Protein 1MTZ (pdb70)

Sequence (290 aa):
ECIENYAKVNGIYIYYKLCKAPEEKAKLMTMHGGPGMSHDYLLSLRDMTKEGITVLFYDQFGCGRSEEPDQSKFTIDYGVEEAEALRSKLFGNEKVFLMGSSYGGALALAYAVKYQDHLKGLIVSGGLSSVPLTVKEMNRLIDELPAKYRDAIKKYGSSGSYENPEYQEAVNYFYHQHLLRSEDWPPEVLKSLEYAERRNVYRIMNGPNEFTITGTIKDWDITDKISAIKIPTLITVGEYDEVTPNVARVIHEKIAGSELHVFRDCSHLTMWEDREGYNKLLSDFILKHL

Structure (mmCIF, N/CA/C/O backbone):
data_1MTZ
#
_entry.id   1MTZ
#
_cell.length_a   54.961
_cell.length_b   57.095
_cell.length_c   82.274
_cell.angle_alpha   90.00
_cell.angle_beta   90.00
_cell.angle_gamma   90.00
#
_symmetry.space_group_name_H-M   'P 21 21 21'
#
loop_
_entity.id
_entity.type
_entity.pdbx_description
1 polymer 'Proline iminopeptidase'
2 water water
#
loop_
_atom_site.group_PDB
_atom_site.id
_atom_site.type_symbol
_atom_site.label_atom_id
_atom_site.label_alt_id
_atom_site.label_comp_id
_atom_site.label_asym_id
_atom_site.label_entity_id
_atom_site.label_seq_id
_atom_site.pdbx_PDB_ins_code
_atom_site.Cartn_x
_atom_site.Cartn_y
_atom_site.Cartn_z
_atom_site.occupancy
_atom_site.B_iso_or_equiv
_atom_site.auth_seq_id
_atom_site.auth_comp_id
_atom_site.auth_asym_id
_atom_site.auth_atom_id
_atom_site.pdbx_PDB_model_num
ATOM 1 N N . GLU A 1 4 ? -3.207 -6.709 25.659 1.00 52.22 4 GLU A N 1
ATOM 2 C CA . GLU A 1 4 ? -1.909 -6.034 25.371 1.00 50.62 4 GLU A CA 1
ATOM 3 C C . GLU A 1 4 ? -0.829 -7.065 25.075 1.00 48.19 4 GLU A C 1
ATOM 4 O O . GLU A 1 4 ? -1.013 -8.257 25.324 1.00 49.06 4 GLU A O 1
ATOM 6 N N . CYS A 1 5 ? 0.296 -6.594 24.542 1.00 43.71 5 CYS A N 1
ATOM 7 C CA . CYS A 1 5 ? 1.421 -7.458 24.194 1.00 37.78 5 CYS A CA 1
ATOM 8 C C . CYS A 1 5 ? 2.339 -7.652 25.393 1.00 36.61 5 CYS A C 1
ATOM 9 O O . CYS A 1 5 ? 2.149 -7.040 26.442 1.00 35.47 5 CYS A O 1
ATOM 12 N N . ILE A 1 6 ? 3.341 -8.507 25.230 1.00 33.10 6 ILE A N 1
ATOM 13 C CA . ILE A 1 6 ? 4.290 -8.746 26.300 1.00 33.49 6 ILE A CA 1
ATOM 14 C C . ILE A 1 6 ? 5.507 -7.832 26.137 1.00 30.68 6 ILE A C 1
ATOM 15 O O . ILE A 1 6 ? 6.103 -7.758 25.061 1.00 31.74 6 ILE A O 1
ATOM 20 N N . GLU A 1 7 ? 5.857 -7.117 27.202 1.00 26.23 7 GLU A N 1
ATOM 21 C CA . GLU A 1 7 ? 7.000 -6.210 27.172 1.00 20.68 7 GLU A CA 1
ATOM 22 C C . GLU A 1 7 ? 8.051 -6.707 28.149 1.00 19.53 7 GLU A C 1
ATOM 23 O O . GLU A 1 7 ? 7.735 -7.146 29.256 1.00 14.37 7 GLU A O 1
ATOM 29 N N . ASN A 1 8 ? 9.308 -6.639 27.734 1.00 17.95 8 ASN A N 1
ATOM 30 C CA . ASN A 1 8 ? 10.392 -7.101 28.574 1.00 18.57 8 ASN A CA 1
ATOM 31 C C . ASN A 1 8 ? 11.657 -6.297 28.321 1.00 17.64 8 ASN A C 1
ATOM 32 O O . ASN A 1 8 ? 11.739 -5.528 27.360 1.00 15.95 8 ASN A O 1
ATOM 37 N N . TYR A 1 9 ? 12.637 -6.505 29.190 1.00 15.01 9 TYR A N 1
ATOM 38 C CA . TYR A 1 9 ? 13.905 -5.792 29.170 1.00 18.16 9 TYR A CA 1
ATOM 39 C C . TYR A 1 9 ? 14.978 -6.849 29.378 1.00 19.27 9 TYR A C 1
ATOM 40 O O . TYR A 1 9 ? 15.385 -7.112 30.508 1.00 22.96 9 TYR A O 1
ATOM 49 N N . ALA A 1 10 ? 15.427 -7.464 28.292 1.00 21.96 10 ALA A N 1
ATOM 50 C CA . ALA A 1 10 ? 16.419 -8.522 28.392 1.00 23.49 10 ALA A CA 1
ATOM 51 C C . ALA A 1 10 ? 17.815 -8.077 28.007 1.00 23.18 10 ALA A C 1
ATOM 52 O O . ALA A 1 10 ? 17.997 -7.086 27.302 1.00 23.45 10 ALA A O 1
ATOM 54 N N . LYS A 1 11 ? 18.800 -8.824 28.489 1.00 22.25 11 LYS A N 1
ATOM 55 C CA . LYS A 1 11 ? 20.198 -8.540 28.206 1.00 22.01 11 LYS A CA 1
ATOM 56 C C . LYS A 1 11 ? 20.581 -9.257 26.912 1.00 20.66 11 LYS A C 1
ATOM 57 O O . LYS A 1 11 ? 20.670 -10.485 26.869 1.00 18.81 11 LYS A O 1
ATOM 63 N N . VAL A 1 12 ? 20.802 -8.470 25.865 1.00 18.26 12 VAL A N 1
ATOM 64 C CA . VAL A 1 12 ? 21.159 -8.983 24.547 1.00 19.30 12 VAL A CA 1
ATOM 65 C C . VAL A 1 12 ? 22.554 -8.519 24.131 1.00 19.06 12 VAL A C 1
ATOM 66 O O . VAL A 1 12 ? 22.777 -7.331 23.882 1.00 18.31 12 VAL A O 1
ATOM 70 N N . ASN A 1 13 ? 23.490 -9.457 24.053 1.00 19.56 13 ASN A N 1
ATOM 71 C CA . ASN A 1 13 ? 24.859 -9.136 23.677 1.00 20.87 13 ASN A CA 1
ATOM 72 C C . ASN A 1 13 ? 25.538 -8.084 24.550 1.00 21.45 13 ASN A C 1
ATOM 73 O O . ASN A 1 13 ? 26.211 -7.181 24.050 1.00 20.99 13 ASN A O 1
ATOM 78 N N . GLY A 1 14 ? 25.357 -8.210 25.863 1.00 20.34 14 GLY A N 1
ATOM 79 C CA . GLY A 1 14 ? 25.987 -7.295 26.789 1.00 19.28 14 GLY A CA 1
ATOM 80 C C . GLY A 1 14 ? 25.195 -6.091 27.246 1.00 18.65 14 GLY A C 1
ATOM 81 O O . GLY A 1 14 ? 25.590 -5.456 28.219 1.00 22.64 14 GLY A O 1
ATOM 82 N N . ILE A 1 15 ? 24.105 -5.753 26.564 1.00 15.09 15 ILE A N 1
ATOM 83 C CA . ILE A 1 15 ? 23.308 -4.593 26.975 1.00 11.99 15 ILE A CA 1
ATOM 84 C C . ILE A 1 15 ? 21.814 -4.909 27.092 1.00 11.29 15 ILE A C 1
ATOM 85 O O . ILE A 1 15 ? 21.320 -5.868 26.500 1.00 12.46 15 ILE A O 1
ATOM 90 N N . TYR A 1 16 ? 21.088 -4.101 27.861 1.00 13.03 16 TYR A N 1
ATOM 91 C CA . TYR A 1 16 ? 19.663 -4.340 28.031 1.00 10.83 16 TYR A CA 1
ATOM 92 C C . TYR A 1 16 ? 18.835 -3.741 26.912 1.00 12.02 16 TYR A C 1
ATOM 93 O O . TYR A 1 16 ? 18.862 -2.534 26.673 1.00 9.74 16 TYR A O 1
ATOM 102 N N . ILE A 1 17 ? 18.104 -4.613 26.227 1.00 12.45 17 ILE A N 1
ATOM 103 C CA . ILE A 1 17 ? 17.270 -4.206 25.110 1.00 12.89 17 ILE A CA 1
ATOM 104 C C . ILE A 1 17 ? 15.794 -4.399 25.429 1.00 13.08 17 ILE A C 1
ATOM 105 O O . ILE A 1 17 ? 15.377 -5.451 25.920 1.00 12.93 17 ILE A O 1
ATOM 110 N N . TYR A 1 18 ? 15.008 -3.364 25.165 1.00 12.46 18 TYR A N 1
ATOM 111 C CA . TYR A 1 18 ? 13.573 -3.420 25.388 1.00 10.76 18 TYR A CA 1
ATOM 112 C C . TYR A 1 18 ? 12.901 -4.030 24.163 1.00 11.91 18 TYR A C 1
ATOM 113 O O . TYR A 1 18 ? 13.229 -3.675 23.033 1.00 10.60 18 TYR A O 1
ATOM 122 N N . TYR A 1 19 ? 11.976 -4.959 24.369 1.00 13.09 19 TYR A N 1
ATOM 123 C CA . TYR A 1 19 ? 11.243 -5.504 23.233 1.00 13.45 19 TYR A CA 1
ATOM 124 C C . TYR A 1 19 ? 9.783 -5.675 23.613 1.00 13.33 19 TYR A C 1
ATOM 125 O O . TYR A 1 19 ? 9.430 -5.696 24.794 1.00 11.68 19 TYR A O 1
ATOM 134 N N . LYS A 1 20 ? 8.940 -5.751 22.590 1.00 14.37 20 LYS A N 1
ATOM 135 C CA . LYS A 1 20 ? 7.504 -5.928 22.750 1.00 13.28 20 LYS A CA 1
ATOM 136 C C . LYS A 1 20 ? 7.099 -7.018 21.772 1.00 12.39 20 LYS A C 1
ATOM 137 O O . LYS A 1 20 ? 7.275 -6.878 20.563 1.00 10.85 20 LYS A O 1
ATOM 143 N N . LEU A 1 21 ? 6.573 -8.112 22.308 1.00 13.14 21 LEU A N 1
ATOM 144 C CA . LEU A 1 21 ? 6.163 -9.239 21.493 1.00 14.55 21 LEU A CA 1
ATOM 145 C C . LEU A 1 21 ? 4.641 -9.391 21.494 1.00 16.45 21 LEU A C 1
ATOM 146 O O . LEU A 1 21 ? 4.034 -9.755 22.503 1.00 15.12 21 LEU A O 1
ATOM 151 N N . CYS A 1 22 ? 4.030 -9.096 20.355 1.00 16.60 22 CYS A N 1
ATOM 152 C CA . CYS A 1 22 ? 2.589 -9.205 20.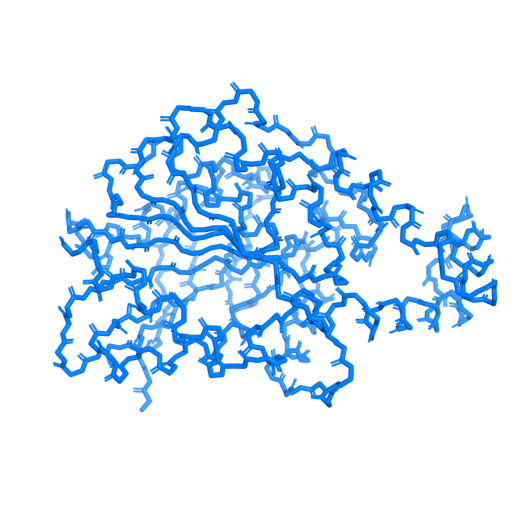212 1.00 18.51 22 CYS A CA 1
ATOM 153 C C . CYS A 1 22 ? 2.245 -10.515 19.518 1.00 19.05 22 CYS A C 1
ATOM 154 O O . CYS A 1 22 ? 2.270 -10.610 18.288 1.00 15.53 22 CYS A O 1
ATOM 157 N N . LYS A 1 23 ? 1.919 -11.524 20.320 1.00 20.41 23 LYS A N 1
ATOM 158 C CA . LYS A 1 23 ? 1.587 -12.842 19.792 1.00 21.45 23 LYS A CA 1
ATOM 159 C C . LYS A 1 23 ? 0.180 -12.936 19.208 1.00 20.40 23 LYS A C 1
ATOM 160 O O . LYS A 1 23 ? -0.750 -12.269 19.668 1.00 18.26 23 LYS A O 1
ATOM 166 N N . ALA A 1 24 ? 0.045 -13.758 18.170 1.00 19.66 24 ALA A N 1
ATOM 167 C CA . ALA A 1 24 ? -1.242 -13.977 17.520 1.00 18.44 24 ALA A CA 1
ATOM 168 C C . ALA A 1 24 ? -1.834 -15.257 18.105 1.00 17.37 24 ALA A C 1
ATOM 169 O O . ALA A 1 24 ? -1.098 -16.160 18.488 1.00 18.72 24 ALA A O 1
ATOM 171 N N . PRO A 1 25 ? -3.171 -15.347 18.192 1.00 19.22 25 PRO A N 1
ATOM 172 C CA . PRO A 1 25 ? -3.821 -16.541 18.742 1.00 18.13 25 PRO A CA 1
ATOM 173 C C . PRO A 1 25 ? -3.304 -17.788 18.046 1.00 22.29 25 PRO A C 1
ATOM 174 O O . PRO A 1 25 ? -3.059 -18.818 18.676 1.00 21.00 25 PRO A O 1
ATOM 178 N N . GLU A 1 26 ? -3.155 -17.691 16.730 1.00 22.12 26 GLU A N 1
ATOM 179 C CA . GLU A 1 26 ? -2.631 -18.792 15.942 1.00 27.27 26 GLU A CA 1
ATOM 180 C C . GLU A 1 26 ? -1.340 -18.284 15.308 1.00 26.87 26 GLU A C 1
ATOM 181 O O . GLU A 1 26 ? -1.375 -17.456 14.399 1.00 24.90 26 GLU A O 1
ATOM 187 N N . GLU A 1 27 ? -0.206 -18.780 15.799 1.00 25.36 27 GLU A N 1
ATOM 188 C CA . GLU A 1 27 ? 1.098 -18.345 15.310 1.00 24.26 27 GLU A CA 1
ATOM 189 C C . GLU A 1 27 ? 1.511 -19.031 14.011 1.00 21.99 27 GLU A C 1
ATOM 190 O O . GLU A 1 27 ? 2.262 -20.010 14.024 1.00 24.16 27 GLU A O 1
ATOM 196 N N . LYS A 1 28 ? 1.016 -18.519 12.889 1.00 18.46 28 LYS A N 1
ATOM 197 C CA . LYS A 1 28 ? 1.365 -19.085 11.590 1.00 17.16 28 LYS A CA 1
ATOM 198 C C . LYS A 1 28 ? 2.784 -18.635 11.217 1.00 16.64 28 LYS A C 1
ATOM 199 O O . LYS A 1 28 ? 3.504 -19.312 10.476 1.00 15.67 28 LYS A O 1
ATOM 205 N N . ALA A 1 29 ? 3.183 -17.482 11.736 1.00 15.05 29 ALA A N 1
ATOM 206 C CA . ALA A 1 29 ? 4.506 -16.959 11.430 1.00 14.39 29 ALA A CA 1
ATOM 207 C C . ALA A 1 29 ? 4.970 -15.949 12.458 1.00 12.04 29 ALA A C 1
ATOM 208 O O . ALA A 1 29 ? 4.170 -15.420 13.227 1.00 14.16 29 ALA A O 1
ATOM 210 N N . LYS A 1 30 ? 6.275 -15.688 12.463 1.00 11.83 30 LYS A N 1
ATOM 211 C CA . LYS A 1 30 ? 6.872 -14.707 13.365 1.00 12.36 30 LYS A CA 1
ATOM 212 C C . LYS A 1 30 ? 7.461 -13.589 12.474 1.00 9.82 30 LYS A C 1
ATOM 213 O O . LYS A 1 30 ? 8.152 -13.875 11.503 1.00 11.33 30 LYS A O 1
ATOM 219 N N . LEU A 1 31 ? 7.174 -12.335 12.798 1.00 8.81 31 LEU A N 1
ATOM 220 C CA . LEU A 1 31 ? 7.707 -11.208 12.043 1.00 9.61 31 LEU A CA 1
ATOM 221 C C . LEU A 1 31 ? 8.510 -10.314 12.971 1.00 9.82 31 LEU A C 1
ATOM 222 O O . LEU A 1 31 ? 7.973 -9.779 13.943 1.00 11.46 31 LEU A O 1
ATOM 227 N N . MET A 1 32 ? 9.799 -10.176 12.683 1.00 8.80 32 MET A N 1
ATOM 228 C CA . MET A 1 32 ? 10.657 -9.304 13.464 1.00 9.24 32 MET A CA 1
ATOM 229 C C . MET A 1 32 ? 10.702 -7.972 12.722 1.00 9.40 32 MET A C 1
ATOM 230 O O . MET A 1 32 ? 10.724 -7.947 11.486 1.00 8.43 32 MET A O 1
ATOM 235 N N . THR A 1 33 ? 10.727 -6.869 13.466 1.00 10.11 33 THR A N 1
ATOM 236 C CA . THR A 1 33 ? 10.757 -5.553 12.842 1.00 8.29 33 THR A CA 1
ATOM 237 C C . THR A 1 33 ? 11.947 -4.716 13.308 1.00 10.55 33 THR A C 1
ATOM 238 O O . THR A 1 33 ? 12.381 -4.827 14.454 1.00 11.05 33 THR A O 1
ATOM 242 N N . MET A 1 34 ? 12.457 -3.877 12.406 1.00 7.28 34 MET A N 1
ATOM 243 C CA . MET A 1 34 ? 13.592 -3.001 12.680 1.00 6.46 34 MET A CA 1
ATOM 244 C C . MET A 1 34 ? 13.208 -1.564 12.355 1.00 8.10 34 MET A C 1
ATOM 245 O O . MET A 1 34 ? 12.995 -1.210 11.184 1.00 7.71 34 MET A O 1
ATOM 250 N N . HIS A 1 35 ? 13.109 -0.743 13.396 1.00 6.74 35 HIS A N 1
ATOM 251 C CA . HIS A 1 35 ? 12.746 0.652 13.213 1.00 8.08 35 HIS A CA 1
ATOM 252 C C . HIS A 1 35 ? 13.901 1.380 12.531 1.00 9.79 35 HIS A C 1
ATOM 253 O O . HIS A 1 35 ? 15.024 0.869 12.481 1.00 9.30 35 HIS A O 1
ATOM 260 N N . GLY A 1 36 ? 13.619 2.573 12.015 1.00 9.99 36 GLY A N 1
ATOM 261 C CA . GLY A 1 36 ? 14.629 3.349 11.320 1.00 9.93 36 GLY A CA 1
ATOM 262 C C . GLY A 1 36 ? 15.339 4.369 12.182 1.00 13.45 36 GLY A C 1
ATOM 263 O O . GLY A 1 36 ? 15.443 4.224 13.399 1.00 10.35 36 GLY A O 1
ATOM 264 N N . GLY A 1 37 ? 15.813 5.419 11.522 1.00 14.66 37 GLY A N 1
ATOM 265 C CA . GLY A 1 37 ? 16.563 6.460 12.184 1.00 15.49 37 GLY A CA 1
ATOM 266 C C . GLY A 1 37 ? 17.841 6.653 11.388 1.00 14.00 37 GLY A C 1
ATOM 267 O O . GLY A 1 37 ? 17.805 7.263 10.324 1.00 17.25 37 GLY A O 1
ATOM 268 N N . PRO A 1 38 ? 18.984 6.124 11.851 1.00 14.56 38 PRO A N 1
ATOM 269 C CA . PRO A 1 38 ? 19.203 5.362 13.089 1.00 13.06 38 PRO A CA 1
ATOM 270 C C . PRO A 1 38 ? 18.919 6.208 14.317 1.00 13.64 38 PRO A C 1
ATOM 271 O O . PRO A 1 38 ? 19.199 7.405 14.319 1.00 13.88 38 PRO A O 1
ATOM 275 N N . GLY A 1 39 ? 18.369 5.599 15.363 1.00 12.57 39 GLY A N 1
ATOM 276 C CA . GLY A 1 39 ? 18.118 6.349 16.581 1.00 12.65 39 GLY A CA 1
ATOM 277 C C . GLY A 1 39 ? 16.674 6.650 16.905 1.00 13.52 39 GLY A C 1
ATOM 278 O O . GLY A 1 39 ? 16.401 7.457 17.788 1.00 13.21 39 GLY A O 1
ATOM 279 N N . MET A 1 40 ? 15.748 6.017 16.197 1.00 15.23 40 MET A N 1
ATOM 280 C CA . MET A 1 40 ? 14.337 6.233 16.471 1.00 16.30 40 MET A CA 1
ATOM 281 C C . MET A 1 40 ? 13.936 5.261 17.587 1.00 13.38 40 MET A C 1
ATOM 282 O O . MET A 1 40 ? 14.668 5.116 18.565 1.00 14.55 40 MET A O 1
ATOM 287 N N . SER A 1 41 ? 12.786 4.605 17.436 1.00 10.56 41 SER A N 1
ATOM 288 C CA . SER A 1 41 ? 12.272 3.637 18.410 1.00 6.66 41 SER A CA 1
ATOM 289 C C . SER A 1 41 ? 11.242 2.780 17.668 1.00 8.87 41 SER A C 1
ATOM 290 O O . SER A 1 41 ? 10.887 3.100 16.532 1.00 7.92 41 SER A O 1
ATOM 293 N N . HIS A 1 42 ? 10.741 1.724 18.297 1.00 8.04 42 HIS A N 1
ATOM 294 C CA . HIS A 1 42 ? 9.772 0.830 17.644 1.00 9.52 42 HIS A CA 1
ATOM 295 C C . HIS A 1 42 ? 8.380 1.436 17.519 1.00 10.66 42 HIS A C 1
ATOM 296 O O . HIS A 1 42 ? 7.577 0.977 16.711 1.00 11.31 42 HIS A O 1
ATOM 303 N N . ASP A 1 43 ? 8.100 2.449 18.335 1.00 11.68 43 ASP A N 1
ATOM 304 C CA . ASP A 1 43 ? 6.776 3.074 18.386 1.00 12.98 43 ASP A CA 1
ATOM 305 C C . ASP A 1 43 ? 6.078 3.377 17.069 1.00 12.70 43 ASP A C 1
ATOM 306 O O . ASP A 1 43 ? 4.942 2.950 16.860 1.00 13.28 43 ASP A O 1
ATOM 311 N N . TYR A 1 44 ? 6.737 4.091 16.168 1.00 11.84 44 TYR A N 1
ATOM 312 C CA . TYR A 1 44 ? 6.083 4.424 14.907 1.00 11.50 44 TYR A CA 1
ATOM 313 C C . TYR A 1 44 ? 5.710 3.220 14.028 1.00 11.94 44 TYR A C 1
ATOM 314 O O . TYR A 1 44 ? 5.022 3.379 13.018 1.00 15.74 44 TYR A O 1
ATOM 323 N N . LEU A 1 45 ? 6.150 2.022 14.403 1.00 9.98 45 LEU A N 1
ATOM 324 C CA . LEU A 1 45 ? 5.800 0.831 13.633 1.00 11.34 45 LEU A CA 1
ATOM 325 C C . LEU A 1 45 ? 4.652 0.072 14.258 1.00 10.20 45 LEU A C 1
ATOM 326 O O . LEU A 1 45 ? 4.252 -0.965 13.743 1.00 13.28 45 LEU A O 1
ATOM 331 N N . LEU A 1 46 ? 4.121 0.579 15.366 1.00 11.97 46 LEU A N 1
ATOM 332 C CA . LEU A 1 46 ? 3.031 -0.115 16.066 1.00 14.29 46 LEU A CA 1
ATOM 333 C C . LEU A 1 46 ? 1.787 -0.418 15.236 1.00 14.02 46 LEU A C 1
ATOM 334 O O . LEU A 1 46 ? 1.053 -1.351 15.556 1.00 16.05 46 LEU A O 1
ATOM 339 N N . SER A 1 47 ? 1.539 0.343 14.174 1.00 13.12 47 SER A N 1
ATOM 340 C CA . SER A 1 47 ? 0.368 0.054 13.353 1.00 13.44 47 SER A CA 1
ATOM 341 C C . SER A 1 47 ? 0.479 -1.345 12.726 1.00 13.85 47 SER A C 1
ATOM 342 O O . SER A 1 47 ? -0.512 -1.901 12.258 1.00 15.42 47 SER A O 1
ATOM 345 N N . LEU A 1 48 ? 1.681 -1.923 12.728 1.00 13.90 48 LEU A N 1
ATOM 346 C CA . LEU A 1 48 ? 1.865 -3.253 12.166 1.00 12.20 48 LEU A CA 1
ATOM 347 C C . LEU A 1 48 ? 1.278 -4.337 13.066 1.00 12.76 48 LEU A C 1
ATOM 348 O O . LEU A 1 48 ? 1.177 -5.505 12.674 1.00 11.97 48 LEU A O 1
ATOM 353 N N . ARG A 1 49 ? 0.901 -3.958 14.280 1.00 12.99 49 ARG A N 1
ATOM 354 C CA . ARG A 1 49 ? 0.325 -4.922 15.216 1.00 15.56 49 ARG A CA 1
ATOM 355 C C . ARG A 1 49 ? -0.943 -5.555 14.635 1.00 14.86 49 ARG A C 1
ATOM 356 O O . ARG A 1 49 ? -1.313 -6.675 14.994 1.00 15.83 49 ARG A O 1
ATOM 364 N N . ASP A 1 50 ? -1.601 -4.843 13.726 1.00 16.85 50 ASP A N 1
ATOM 365 C CA . ASP A 1 50 ? -2.829 -5.358 13.100 1.00 16.45 50 ASP A CA 1
ATOM 366 C C . ASP A 1 50 ? -2.638 -6.757 12.496 1.00 15.60 50 ASP A C 1
ATOM 367 O O . ASP A 1 50 ? -3.584 -7.534 12.413 1.00 16.77 50 ASP A O 1
ATOM 372 N N . MET A 1 51 ? -1.417 -7.081 12.082 1.00 14.76 51 MET A N 1
ATOM 373 C CA . MET A 1 51 ? -1.168 -8.377 11.480 1.00 15.70 51 MET A CA 1
ATOM 374 C C . MET A 1 51 ? -1.353 -9.564 12.393 1.00 15.57 51 MET A C 1
ATOM 375 O O . MET A 1 51 ? -1.340 -10.699 11.931 1.00 14.01 51 MET A O 1
ATOM 380 N N . THR A 1 52 ? -1.531 -9.326 13.687 1.00 17.03 52 THR A N 1
ATOM 381 C CA . THR A 1 52 ? -1.721 -10.452 14.594 1.00 17.01 52 THR A CA 1
ATOM 382 C C . THR A 1 52 ? -3.044 -11.132 14.283 1.00 17.20 52 THR A C 1
ATOM 383 O O . THR A 1 52 ? -3.193 -12.330 14.497 1.00 19.21 52 THR A O 1
ATOM 387 N N . LYS A 1 53 ? -3.993 -10.362 13.764 1.00 18.47 53 LYS A N 1
ATOM 388 C CA . LYS A 1 53 ? -5.306 -10.894 13.407 1.00 19.98 53 LYS A CA 1
ATOM 389 C C . LYS A 1 53 ? -5.209 -11.869 12.237 1.00 20.13 53 LYS A C 1
ATOM 390 O O . LYS A 1 53 ? -6.138 -12.635 11.978 1.00 20.53 53 LYS A O 1
ATOM 396 N N . GLU A 1 54 ? -4.079 -11.850 11.534 1.00 19.97 54 GLU A N 1
ATOM 397 C CA . GLU A 1 54 ? -3.889 -12.737 10.395 1.00 18.42 54 GLU A CA 1
ATOM 398 C C . GLU A 1 54 ? -3.015 -13.931 10.747 1.00 17.10 54 GLU A C 1
ATOM 399 O O . GLU A 1 54 ? -2.546 -14.635 9.857 1.00 15.86 54 GLU A O 1
ATOM 405 N N . GLY A 1 55 ? -2.799 -14.159 12.040 1.00 16.48 55 GLY A N 1
ATOM 406 C CA . GLY A 1 55 ? -1.971 -15.277 12.463 1.00 13.39 55 GLY A CA 1
ATOM 407 C C . GLY A 1 55 ? -0.492 -14.927 12.437 1.00 14.59 55 GLY A C 1
ATOM 408 O O . GLY A 1 55 ? 0.370 -15.811 12.409 1.00 13.61 55 GLY A O 1
ATOM 409 N N . ILE A 1 56 ? -0.188 -13.630 12.449 1.00 12.59 56 ILE A N 1
ATOM 410 C CA . ILE A 1 56 ? 1.197 -13.196 12.423 1.00 13.52 56 ILE A CA 1
ATOM 411 C C . ILE A 1 56 ? 1.660 -12.533 13.711 1.00 11.63 56 ILE A C 1
ATOM 412 O O . ILE A 1 56 ? 1.227 -11.427 14.035 1.00 11.87 56 ILE A O 1
ATOM 417 N N . THR A 1 57 ? 2.545 -13.217 14.434 1.00 12.50 57 THR A N 1
ATOM 418 C CA . THR A 1 57 ? 3.110 -12.684 15.668 1.00 12.09 57 THR A CA 1
ATOM 419 C C . THR A 1 57 ? 4.118 -11.607 15.299 1.00 12.23 57 THR A C 1
ATOM 420 O O . THR A 1 57 ? 5.010 -11.836 14.484 1.00 11.77 57 THR A O 1
ATOM 424 N N . VAL A 1 58 ? 3.973 -10.428 15.893 1.00 12.08 58 VAL A N 1
ATOM 425 C CA . VAL A 1 58 ? 4.867 -9.323 15.570 1.00 9.13 58 VAL A CA 1
ATOM 426 C C . VAL A 1 58 ? 5.793 -8.936 16.731 1.00 12.17 58 VAL A C 1
ATOM 427 O O . VAL A 1 58 ? 5.335 -8.643 17.840 1.00 11.43 58 VAL A O 1
ATOM 431 N N . LEU A 1 59 ? 7.099 -8.939 16.461 1.00 11.60 59 LEU A N 1
ATOM 432 C CA . LEU A 1 59 ? 8.104 -8.555 17.442 1.00 10.14 59 LEU A CA 1
ATOM 433 C C . LEU A 1 59 ? 8.613 -7.146 17.152 1.00 11.39 59 LEU A C 1
ATOM 434 O O . LEU A 1 59 ? 9.063 -6.847 16.042 1.00 10.66 59 LEU A O 1
ATOM 439 N N . PHE A 1 60 ? 8.526 -6.295 18.169 1.00 9.01 60 PHE A N 1
ATOM 440 C CA . PHE A 1 60 ? 8.990 -4.917 18.111 1.00 9.61 60 PHE A CA 1
ATOM 441 C C . PHE A 1 60 ? 10.130 -4.814 19.124 1.00 10.53 60 PHE A C 1
ATOM 442 O O . PHE A 1 60 ? 10.129 -5.514 20.134 1.00 10.34 60 PHE A O 1
ATOM 450 N N . TYR A 1 61 ? 11.117 -3.974 18.857 1.00 7.80 61 TYR A N 1
ATOM 451 C CA . TYR A 1 61 ? 12.168 -3.780 19.841 1.00 10.14 61 TYR A CA 1
ATOM 452 C C . TYR A 1 61 ? 12.867 -2.460 19.574 1.00 8.85 61 TYR A C 1
ATOM 453 O O . TYR A 1 61 ? 12.857 -1.961 18.445 1.00 10.24 61 TYR A O 1
ATOM 462 N N . ASP A 1 62 ? 13.427 -1.881 20.629 1.00 8.40 62 ASP A N 1
ATOM 463 C CA . ASP A 1 62 ? 14.158 -0.620 20.525 1.00 9.50 62 ASP A CA 1
ATOM 464 C C . ASP A 1 62 ? 15.638 -1.017 20.390 1.00 9.54 62 ASP A C 1
ATOM 465 O O . ASP A 1 62 ? 16.191 -1.657 21.283 1.00 8.15 62 ASP A O 1
ATOM 470 N N . GLN A 1 63 ? 16.269 -0.663 19.269 1.00 9.66 63 GLN A N 1
ATOM 471 C CA . GLN A 1 63 ? 17.668 -1.050 19.046 1.00 9.58 63 GLN A CA 1
ATOM 472 C C . GLN A 1 63 ? 18.615 -0.393 20.039 1.00 9.56 63 GLN A C 1
ATOM 473 O O . GLN A 1 63 ? 18.208 0.492 20.779 1.00 8.34 63 GLN A O 1
ATOM 479 N N . PHE A 1 64 ? 19.875 -0.829 20.063 1.00 10.39 64 PHE A N 1
ATOM 480 C CA . PHE A 1 64 ? 20.830 -0.271 21.013 1.00 11.39 64 PHE A CA 1
ATOM 481 C C . PHE A 1 64 ? 20.786 1.251 21.069 1.00 11.60 64 PHE A C 1
ATOM 482 O O . PHE A 1 64 ? 20.668 1.907 20.034 1.00 13.14 64 PHE A O 1
ATOM 490 N N . GLY A 1 65 ? 20.856 1.799 22.286 1.00 10.79 65 GLY A N 1
ATOM 491 C CA . GLY A 1 65 ? 20.854 3.241 22.487 1.00 9.07 65 GLY A CA 1
ATOM 492 C C . GLY A 1 65 ? 19.603 3.982 22.050 1.00 11.06 65 GLY A C 1
ATOM 493 O O . GLY A 1 65 ? 19.574 5.206 22.107 1.00 9.72 65 GLY A O 1
ATOM 494 N N . CYS A 1 66 ? 18.572 3.244 21.643 1.00 9.88 66 CYS A N 1
ATOM 495 C CA . CYS A 1 66 ? 17.321 3.833 21.167 1.00 11.34 66 CYS A CA 1
ATOM 496 C C . CYS A 1 66 ? 16.133 3.615 22.096 1.00 9.74 66 CYS A C 1
ATOM 497 O O . CYS A 1 66 ? 16.056 2.613 22.802 1.00 11.08 66 CYS A O 1
ATOM 500 N N . GLY A 1 67 ? 15.187 4.547 22.061 1.00 11.62 67 GLY A N 1
ATOM 501 C CA . GLY A 1 67 ? 13.996 4.422 22.883 1.00 10.40 67 GLY A CA 1
ATOM 502 C C . GLY A 1 67 ? 14.232 4.020 24.334 1.00 11.96 67 GLY A C 1
ATOM 503 O O . GLY A 1 67 ? 14.883 4.738 25.089 1.00 12.10 67 GLY A O 1
ATOM 504 N N . ARG A 1 68 ? 13.704 2.863 24.714 1.00 9.68 68 ARG A N 1
ATOM 505 C CA . ARG A 1 68 ? 13.798 2.354 26.086 1.00 12.47 68 ARG A CA 1
ATOM 506 C C . ARG A 1 68 ? 15.044 1.508 26.369 1.00 11.15 68 ARG A C 1
ATOM 507 O O . ARG A 1 68 ? 15.301 1.129 27.517 1.00 13.27 68 ARG A O 1
ATOM 515 N N . SER A 1 69 ? 15.828 1.234 25.330 1.00 11.46 69 SER A N 1
ATOM 516 C CA . SER A 1 69 ? 17.023 0.405 25.467 1.00 11.34 69 SER A CA 1
ATOM 517 C C . SER A 1 69 ? 18.266 1.136 25.950 1.00 13.03 69 SER A C 1
ATOM 518 O O . SER A 1 69 ? 18.400 2.350 25.788 1.00 11.18 69 SER A O 1
ATOM 521 N N . GLU A 1 70 ? 19.193 0.395 26.543 1.00 11.91 70 GLU A N 1
ATOM 522 C CA . GLU A 1 70 ? 20.391 1.048 27.040 1.00 14.75 70 GLU A CA 1
ATOM 523 C C . GLU A 1 70 ? 21.389 1.286 25.923 1.00 13.04 70 GLU A C 1
ATOM 524 O O . GLU A 1 70 ? 21.378 0.619 24.891 1.00 10.63 70 GLU A O 1
ATOM 530 N N . GLU A 1 71 ? 22.239 2.274 26.137 1.00 16.33 71 GLU A N 1
ATOM 531 C CA . GLU A 1 71 ? 23.228 2.654 25.152 1.00 16.39 71 GLU A CA 1
ATOM 532 C C . GLU A 1 71 ? 24.540 1.960 25.439 1.00 17.52 71 GLU A C 1
ATOM 533 O O . GLU A 1 71 ? 25.012 1.969 26.579 1.00 18.24 71 GLU A O 1
ATOM 539 N N . PRO A 1 72 ? 25.134 1.326 24.413 1.00 15.38 72 PRO A N 1
ATOM 540 C CA . PRO A 1 72 ? 26.412 0.619 24.545 1.00 16.24 72 PRO A CA 1
ATOM 541 C C . PRO A 1 72 ? 27.511 1.628 24.254 1.00 17.48 72 PRO A C 1
ATOM 542 O O . PRO A 1 72 ? 27.218 2.794 24.012 1.00 18.14 72 PRO A O 1
ATOM 546 N N . ASP A 1 73 ? 28.763 1.190 24.278 1.00 19.60 73 ASP A N 1
ATOM 547 C CA . ASP A 1 73 ? 29.875 2.090 23.989 1.00 21.41 73 ASP A CA 1
ATOM 548 C C . ASP A 1 73 ? 29.719 2.568 22.544 1.00 21.79 73 ASP A C 1
ATOM 549 O O . ASP A 1 73 ? 29.283 1.795 21.692 1.00 20.57 73 ASP A O 1
ATOM 554 N N . GLN A 1 74 ? 30.071 3.826 22.265 1.00 21.96 74 GLN A N 1
ATOM 555 C CA . GLN A 1 74 ? 29.951 4.368 20.911 1.00 23.62 74 GLN A CA 1
ATOM 556 C C . GLN A 1 74 ? 30.717 3.554 19.881 1.00 23.38 74 GLN A C 1
ATOM 557 O O . GLN A 1 74 ? 30.428 3.623 18.688 1.00 24.87 74 GLN A O 1
ATOM 563 N N . SER A 1 75 ? 31.698 2.782 20.330 1.00 23.15 75 SER A N 1
ATOM 564 C CA . SER A 1 75 ? 32.477 1.969 19.402 1.00 21.78 75 SER A CA 1
ATOM 565 C C . SER A 1 75 ? 31.581 0.892 18.788 1.00 20.70 75 SER A C 1
ATOM 566 O O . SER A 1 75 ? 31.928 0.280 17.776 1.00 21.96 75 SER A O 1
ATOM 569 N N . LYS A 1 76 ? 30.430 0.667 19.408 1.00 17.44 76 LYS A N 1
ATOM 570 C CA . LYS A 1 76 ? 29.489 -0.330 18.920 1.00 20.27 76 LYS A CA 1
ATOM 571 C C . LYS A 1 76 ? 28.349 0.280 18.096 1.00 19.43 76 LYS A C 1
ATOM 572 O O . LYS A 1 76 ? 27.409 -0.421 17.699 1.00 17.60 76 LYS A O 1
ATOM 578 N N . PHE A 1 77 ? 28.429 1.585 17.846 1.00 19.54 77 PHE A N 1
ATOM 579 C CA . PHE A 1 77 ? 27.408 2.274 17.062 1.00 19.52 77 PHE A CA 1
ATOM 580 C C . PHE A 1 77 ? 27.624 1.947 15.591 1.00 20.12 77 PHE A C 1
ATOM 581 O O . PHE A 1 77 ? 27.981 2.825 14.804 1.00 23.20 77 PHE A O 1
ATOM 589 N N . THR A 1 78 ? 27.408 0.687 15.224 1.00 17.32 78 THR A N 1
ATOM 590 C CA . THR A 1 78 ? 27.589 0.248 13.847 1.00 18.79 78 THR A CA 1
ATOM 591 C C . THR A 1 78 ? 26.472 -0.679 13.390 1.00 18.96 78 THR A C 1
ATOM 592 O O . THR A 1 78 ? 25.795 -1.325 14.194 1.00 18.67 78 THR A O 1
ATOM 596 N N . ILE A 1 79 ? 26.293 -0.757 12.081 1.00 20.22 79 ILE A N 1
ATOM 597 C CA . ILE A 1 79 ? 25.273 -1.629 11.531 1.00 22.05 79 ILE A CA 1
ATOM 598 C C . ILE A 1 79 ? 25.658 -3.090 11.781 1.00 19.90 79 ILE A C 1
ATOM 599 O O . ILE A 1 79 ? 24.796 -3.941 11.970 1.00 15.78 79 ILE A O 1
ATOM 604 N N . ASP A 1 80 ? 26.956 -3.376 11.789 1.00 18.52 80 ASP A N 1
ATOM 605 C CA . ASP A 1 80 ? 27.422 -4.732 12.039 1.00 18.77 80 ASP A CA 1
ATOM 606 C C . ASP A 1 80 ? 27.033 -5.165 13.454 1.00 17.13 80 ASP A C 1
ATOM 607 O O . ASP A 1 80 ? 26.653 -6.311 13.682 1.00 15.10 80 ASP A O 1
ATOM 612 N N . TYR A 1 81 ? 27.129 -4.243 14.403 1.00 12.84 81 TYR A N 1
ATOM 613 C CA . TYR A 1 81 ? 26.764 -4.555 15.774 1.00 13.95 81 TYR A CA 1
ATOM 614 C C . TYR A 1 81 ? 25.240 -4.723 15.840 1.00 14.04 81 TYR A C 1
ATOM 615 O O . TYR A 1 81 ? 24.726 -5.588 16.555 1.00 12.15 81 TYR A O 1
ATOM 624 N N . GLY A 1 82 ? 24.524 -3.896 15.081 1.00 12.86 82 GLY A N 1
ATOM 625 C CA . GLY A 1 82 ? 23.074 -3.985 15.057 1.00 11.83 82 GLY A CA 1
ATOM 626 C C . GLY A 1 82 ? 22.613 -5.345 14.561 1.00 11.57 82 GLY A C 1
ATOM 627 O O . GLY A 1 82 ? 21.621 -5.907 15.048 1.00 7.83 82 GLY A O 1
ATOM 628 N N . VAL A 1 83 ? 23.332 -5.876 13.570 1.00 10.98 83 VAL A N 1
ATOM 629 C CA . VAL A 1 83 ? 23.012 -7.183 13.011 1.00 10.65 83 VAL A CA 1
ATOM 630 C C . VAL A 1 83 ? 23.148 -8.288 14.068 1.00 12.84 83 VAL A C 1
ATOM 631 O O . VAL A 1 83 ? 22.250 -9.135 14.236 1.00 10.90 83 VAL A O 1
ATOM 635 N N . GLU A 1 84 ? 24.263 -8.288 14.791 1.00 12.93 84 GLU A N 1
ATOM 636 C CA . GLU A 1 84 ? 24.479 -9.327 15.800 1.00 13.08 84 GLU A CA 1
ATOM 637 C C . GLU A 1 84 ? 23.442 -9.210 16.915 1.00 12.70 84 GLU A C 1
ATOM 638 O O . GLU A 1 84 ? 23.009 -10.219 17.470 1.00 12.61 84 GLU A O 1
ATOM 644 N N . GLU A 1 85 ? 23.057 -7.978 17.236 1.00 10.71 85 GLU A N 1
ATOM 645 C CA . GLU A 1 85 ? 22.050 -7.726 18.257 1.00 9.47 85 GLU A CA 1
ATOM 646 C C . GLU A 1 85 ? 20.720 -8.371 17.838 1.00 8.28 85 GLU A C 1
ATOM 647 O O . GLU A 1 85 ? 20.069 -9.075 18.620 1.00 11.26 85 GLU A O 1
ATOM 653 N N . ALA A 1 86 ? 20.323 -8.122 16.597 1.00 8.87 86 ALA A N 1
ATOM 654 C CA . ALA A 1 86 ? 19.076 -8.666 16.058 1.00 8.47 86 ALA A CA 1
ATOM 655 C C . ALA A 1 86 ? 19.084 -10.190 16.091 1.00 9.16 86 ALA A C 1
ATOM 656 O O . ALA A 1 86 ? 18.103 -10.816 16.511 1.00 9.53 86 ALA A O 1
ATOM 658 N N . GLU A 1 87 ? 20.187 -10.797 15.656 1.00 10.42 87 GLU A N 1
ATOM 659 C CA . GLU A 1 87 ? 20.281 -12.261 15.657 1.00 12.44 87 GLU A CA 1
ATOM 660 C C . GLU A 1 87 ? 20.240 -12.850 17.066 1.00 12.40 87 GLU A C 1
ATOM 661 O O . GLU A 1 87 ? 19.662 -13.918 17.279 1.00 15.28 87 GLU A O 1
ATOM 667 N N . ALA A 1 88 ? 20.868 -12.172 18.017 1.00 11.96 88 ALA A N 1
ATOM 668 C CA . ALA A 1 88 ? 20.860 -12.638 19.399 1.00 11.30 88 ALA A CA 1
ATOM 669 C C . ALA A 1 88 ? 19.434 -12.562 19.948 1.00 12.13 88 ALA A C 1
ATOM 670 O O . ALA A 1 88 ? 18.981 -13.461 20.662 1.00 13.92 88 ALA A O 1
ATOM 672 N N . LEU A 1 89 ? 18.721 -11.488 19.612 1.00 11.04 89 LEU A N 1
ATOM 673 C CA . LEU A 1 89 ? 17.356 -11.338 20.085 1.00 9.37 89 LEU A CA 1
ATOM 674 C C . LEU A 1 89 ? 16.453 -12.394 19.451 1.00 10.58 89 LEU A C 1
ATOM 675 O O . LEU A 1 89 ? 15.628 -12.982 20.139 1.00 11.74 89 LEU A O 1
ATOM 680 N N . ARG A 1 90 ? 16.613 -12.637 18.149 1.00 12.97 90 ARG A N 1
ATOM 681 C CA . ARG A 1 90 ? 15.803 -13.632 17.446 1.00 13.93 90 ARG A CA 1
ATOM 682 C C . ARG A 1 90 ? 15.964 -15.007 18.083 1.00 14.55 90 ARG A C 1
ATOM 683 O O . ARG A 1 90 ? 14.980 -15.663 18.415 1.00 13.90 90 ARG A O 1
ATOM 691 N N . SER A 1 91 ? 17.212 -15.439 18.243 1.00 15.01 91 SER A N 1
ATOM 692 C CA . SER A 1 91 ? 17.512 -16.742 18.843 1.00 17.29 91 SER A CA 1
ATOM 693 C C . SER A 1 91 ? 16.945 -16.875 20.269 1.00 19.59 91 SER A C 1
ATOM 694 O O . SER A 1 91 ? 16.355 -17.902 20.633 1.00 16.67 91 SER A O 1
ATOM 697 N N . LYS A 1 92 ? 17.130 -15.828 21.069 1.00 17.42 92 LYS A N 1
ATOM 698 C CA . LYS A 1 92 ? 16.652 -15.816 22.437 1.00 18.29 92 LYS A CA 1
ATOM 699 C C . LYS A 1 92 ? 15.136 -15.985 22.522 1.00 19.77 92 LYS A C 1
ATOM 700 O O . LYS A 1 92 ? 14.629 -16.702 23.386 1.00 18.96 92 LYS A O 1
ATOM 706 N N . LEU A 1 93 ? 14.405 -15.341 21.619 1.00 17.98 93 LEU A N 1
ATOM 707 C CA . LEU A 1 93 ? 12.955 -15.422 21.667 1.00 17.75 93 LEU A CA 1
ATOM 708 C C . LEU A 1 93 ? 12.322 -16.530 20.829 1.00 18.63 93 LEU A C 1
ATOM 709 O O . LEU A 1 93 ? 11.289 -17.080 21.213 1.00 17.01 93 LEU A O 1
ATOM 714 N N . PHE A 1 94 ? 12.944 -16.872 19.702 1.00 17.48 94 PHE A N 1
ATOM 715 C CA . PHE A 1 94 ? 12.375 -17.873 18.811 1.00 19.96 94 PHE A CA 1
ATOM 716 C C . PHE A 1 94 ? 13.220 -19.117 18.579 1.00 22.07 94 PHE A C 1
ATOM 717 O O . PHE A 1 94 ? 12.818 -20.015 17.835 1.00 21.97 94 PHE A O 1
ATOM 725 N N . GLY A 1 95 ? 14.387 -19.165 19.209 1.00 22.36 95 GLY A N 1
ATOM 726 C CA . GLY A 1 95 ? 15.259 -20.316 19.058 1.00 22.93 95 GLY A CA 1
ATOM 727 C C . GLY A 1 95 ? 15.786 -20.533 17.654 1.00 25.66 95 GLY A C 1
ATOM 728 O O . GLY A 1 95 ? 16.495 -19.686 17.109 1.00 26.04 95 GLY A O 1
ATOM 729 N N . ASN A 1 96 ? 15.448 -21.676 17.062 1.00 23.56 96 ASN A N 1
ATOM 730 C CA . ASN A 1 96 ? 15.915 -21.992 15.713 1.00 27.31 96 ASN A CA 1
ATOM 731 C C . ASN A 1 96 ? 14.836 -21.872 14.643 1.00 24.70 96 ASN A C 1
ATOM 732 O O . ASN A 1 96 ? 15.061 -22.230 13.489 1.00 24.10 96 ASN A O 1
ATOM 737 N N . GLU A 1 97 ? 13.671 -21.368 15.026 1.00 22.54 97 GLU A N 1
ATOM 738 C CA . GLU A 1 97 ? 12.573 -21.201 14.082 1.00 22.64 97 GLU A CA 1
ATOM 739 C C . GLU A 1 97 ? 12.918 -20.116 13.056 1.00 21.68 97 GLU A C 1
ATOM 740 O O . GLU A 1 97 ? 13.529 -19.101 13.405 1.00 20.22 97 GLU A O 1
ATOM 746 N N . LYS A 1 98 ? 12.547 -20.329 11.794 1.00 18.59 98 LYS A N 1
ATOM 747 C CA . LYS A 1 98 ? 12.809 -19.323 10.761 1.00 16.45 98 LYS A CA 1
ATOM 748 C C . LYS A 1 98 ? 11.737 -18.249 10.884 1.00 14.43 98 LYS A C 1
ATOM 749 O O . LYS A 1 98 ? 10.574 -18.560 11.122 1.00 15.85 98 LYS A O 1
ATOM 755 N N . VAL A 1 99 ? 12.113 -16.987 10.721 1.00 11.58 99 VAL A N 1
ATOM 756 C CA . VAL A 1 99 ? 11.134 -15.918 10.846 1.00 9.44 99 VAL A CA 1
ATOM 757 C C . VAL A 1 99 ? 11.180 -14.943 9.670 1.00 7.88 99 VAL A C 1
ATOM 758 O O . VAL A 1 99 ? 12.016 -15.053 8.771 1.00 8.41 99 VAL A O 1
ATOM 762 N N . PHE A 1 100 ? 10.260 -13.992 9.668 1.00 7.80 100 PHE A N 1
ATOM 763 C CA . PHE A 1 100 ? 10.249 -12.976 8.625 1.00 8.07 100 PHE A CA 1
ATOM 764 C C . PHE A 1 100 ? 10.898 -11.761 9.252 1.00 8.86 100 PHE A C 1
ATOM 765 O O . PHE A 1 100 ? 10.853 -11.574 10.476 1.00 11.67 100 PHE A O 1
ATOM 773 N N . LEU A 1 101 ? 11.511 -10.931 8.426 1.00 8.71 101 LEU A N 1
ATOM 774 C CA . LEU A 1 101 ? 12.164 -9.735 8.944 1.00 7.57 101 LEU A CA 1
ATOM 775 C C . LEU A 1 101 ? 11.743 -8.545 8.110 1.00 5.84 101 LEU A C 1
ATOM 776 O O . LEU A 1 101 ? 11.832 -8.576 6.890 1.00 6.13 101 LEU A O 1
ATOM 781 N N . MET A 1 102 ? 11.264 -7.508 8.779 1.00 6.84 102 MET A N 1
ATOM 782 C CA . MET A 1 102 ? 10.854 -6.290 8.105 1.00 7.97 102 MET A CA 1
ATOM 783 C C . MET A 1 102 ? 11.680 -5.146 8.653 1.00 6.57 102 MET A C 1
ATOM 784 O O . MET A 1 102 ? 11.945 -5.076 9.862 1.00 6.45 102 MET A O 1
ATOM 789 N N . GLY A 1 103 ? 12.081 -4.256 7.753 1.00 8.52 103 GLY A N 1
ATOM 790 C CA . GLY A 1 103 ? 12.872 -3.108 8.145 1.00 9.24 103 GLY A CA 1
ATOM 791 C C . GLY A 1 103 ? 12.354 -1.856 7.465 1.00 9.91 103 GLY A C 1
ATOM 792 O O . GLY A 1 103 ? 11.872 -1.898 6.329 1.00 8.43 103 GLY A O 1
ATOM 793 N N . SER A 1 104 ? 12.449 -0.736 8.174 1.00 9.99 104 SER A N 1
ATOM 794 C CA . SER A 1 104 ? 12.016 0.564 7.678 1.00 9.04 104 SER A CA 1
ATOM 795 C C . SER A 1 104 ? 13.168 1.554 7.693 1.00 11.61 104 SER A C 1
ATOM 796 O O . SER A 1 104 ? 13.859 1.678 8.706 1.00 11.35 104 SER A O 1
ATOM 799 N N . SER A 1 105 ? 13.362 2.263 6.581 1.00 9.54 105 SER A N 1
ATOM 800 C CA . SER A 1 105 ? 14.412 3.279 6.494 1.00 13.19 105 SER A CA 1
ATOM 801 C C . SER A 1 105 ? 15.762 2.653 6.845 1.00 12.05 105 SER A C 1
ATOM 802 O O . SER A 1 105 ? 16.172 1.664 6.229 1.00 13.96 105 SER A O 1
ATOM 805 N N . TYR A 1 106 ? 16.458 3.224 7.825 1.00 12.26 106 TYR A N 1
ATOM 806 C CA . TYR A 1 106 ? 17.738 2.660 8.247 1.00 11.58 106 TYR A CA 1
ATOM 807 C C . TYR A 1 106 ? 17.513 1.199 8.650 1.00 10.76 106 TYR A C 1
ATOM 808 O O . TYR A 1 106 ? 18.374 0.344 8.454 1.00 8.63 106 TYR A O 1
ATOM 817 N N . GLY A 1 107 ? 16.347 0.927 9.229 1.00 11.13 107 GLY A N 1
ATOM 818 C CA . GLY A 1 107 ? 16.018 -0.429 9.633 1.00 10.64 107 GLY A CA 1
ATOM 819 C C . GLY A 1 107 ? 16.017 -1.367 8.435 1.00 9.50 107 GLY A C 1
ATOM 820 O O . GLY A 1 107 ? 16.260 -2.568 8.566 1.00 8.71 107 GLY A O 1
ATOM 821 N N . GLY A 1 108 ? 15.722 -0.804 7.266 1.00 10.09 108 GLY A N 1
ATOM 822 C CA . GLY A 1 108 ? 15.718 -1.571 6.030 1.00 8.45 108 GLY A CA 1
ATOM 823 C C . GLY A 1 108 ? 17.149 -1.901 5.629 1.00 9.38 108 GLY A C 1
ATOM 824 O O . GLY A 1 108 ? 17.429 -2.987 5.129 1.00 7.25 108 GLY A O 1
ATOM 825 N N . ALA A 1 109 ? 18.063 -0.957 5.845 1.00 8.05 109 ALA A N 1
ATOM 826 C CA . ALA A 1 109 ? 19.468 -1.180 5.522 1.00 7.95 109 ALA A CA 1
ATOM 827 C C . ALA A 1 109 ? 19.979 -2.238 6.489 1.00 8.32 109 ALA A C 1
ATOM 828 O O . ALA A 1 109 ? 20.737 -3.132 6.114 1.00 8.07 109 ALA A O 1
ATOM 830 N N . LEU A 1 110 ? 19.553 -2.131 7.746 1.00 8.52 110 LEU A N 1
ATOM 831 C CA . LEU A 1 110 ? 19.974 -3.089 8.771 1.00 9.17 110 LEU A CA 1
ATOM 832 C C . LEU A 1 110 ? 19.444 -4.485 8.432 1.00 8.53 110 LEU A C 1
ATOM 833 O O . LEU A 1 110 ? 20.158 -5.483 8.585 1.00 9.05 110 LEU A O 1
ATOM 838 N N . ALA A 1 111 ? 18.195 -4.559 7.977 1.00 7.92 111 ALA A N 1
ATOM 839 C CA . ALA A 1 111 ? 17.608 -5.853 7.600 1.00 6.72 111 ALA A CA 1
ATOM 840 C C . ALA A 1 111 ? 18.356 -6.472 6.415 1.00 6.47 111 ALA A C 1
ATOM 841 O O . ALA A 1 111 ? 18.559 -7.685 6.352 1.00 7.40 111 ALA A O 1
ATOM 843 N N . LEU A 1 112 ? 18.748 -5.637 5.460 1.00 7.20 112 LEU A N 1
ATOM 844 C CA . LEU A 1 112 ? 19.493 -6.119 4.299 1.00 7.13 112 LEU A CA 1
ATOM 845 C C . LEU A 1 112 ? 20.839 -6.691 4.770 1.00 8.89 112 LEU A C 1
ATOM 846 O O . LEU A 1 112 ? 21.251 -7.773 4.342 1.00 8.42 112 LEU A O 1
ATOM 851 N N . ALA A 1 113 ? 21.516 -5.966 5.657 1.00 9.40 113 ALA A N 1
ATOM 852 C CA . ALA A 1 113 ? 22.802 -6.428 6.190 1.00 10.72 113 ALA A CA 1
ATOM 853 C C . ALA A 1 113 ? 22.581 -7.743 6.950 1.00 9.97 113 ALA A C 1
ATOM 854 O O . ALA A 1 113 ? 23.384 -8.672 6.861 1.00 9.44 113 ALA A O 1
ATOM 856 N N . TYR A 1 114 ? 21.481 -7.814 7.695 1.00 10.89 114 TYR A N 1
ATOM 857 C CA . TYR A 1 114 ? 21.163 -9.013 8.457 1.00 8.64 114 TYR A CA 1
ATOM 858 C C . TYR A 1 114 ? 20.997 -10.220 7.508 1.00 9.84 114 TYR A C 1
ATOM 859 O O . TYR A 1 114 ? 21.584 -11.289 7.728 1.00 9.44 114 TYR A O 1
ATOM 868 N N . ALA A 1 115 ? 20.206 -10.040 6.451 1.00 7.90 115 ALA A N 1
ATOM 869 C CA . ALA A 1 115 ? 19.937 -11.104 5.481 1.00 7.34 115 ALA A CA 1
ATOM 870 C C . ALA A 1 115 ? 21.212 -11.615 4.804 1.00 10.00 115 ALA A C 1
ATOM 871 O O . ALA A 1 115 ? 21.367 -12.813 4.550 1.00 9.58 115 ALA A O 1
ATOM 873 N N . VAL A 1 116 ? 22.122 -10.699 4.505 1.00 9.38 116 VAL A N 1
ATOM 874 C CA . VAL A 1 116 ? 23.376 -11.074 3.861 1.00 12.25 116 VAL A CA 1
ATOM 875 C C . VAL A 1 116 ? 24.128 -12.123 4.685 1.00 12.30 116 VAL A C 1
ATOM 876 O O . VAL A 1 116 ? 24.694 -13.074 4.140 1.00 13.14 116 VAL A O 1
ATOM 880 N N . LYS A 1 117 ? 24.122 -11.963 6.003 1.00 14.48 117 LYS A N 1
ATOM 881 C CA . LYS A 1 117 ? 24.823 -12.906 6.858 1.00 15.48 117 LYS A CA 1
ATOM 882 C C . LYS A 1 117 ? 23.943 -13.998 7.479 1.00 14.69 117 LYS A C 1
ATOM 883 O O . LYS A 1 117 ? 24.405 -15.118 7.702 1.00 14.85 117 LYS A O 1
ATOM 889 N N . TYR A 1 118 ? 22.681 -13.683 7.749 1.00 13.33 118 TYR A N 1
ATOM 890 C CA . TYR A 1 118 ? 21.788 -14.633 8.416 1.00 13.29 118 TYR A CA 1
ATOM 891 C C . TYR A 1 118 ? 20.491 -15.035 7.691 1.00 13.22 118 TYR A C 1
ATOM 892 O O . TYR A 1 118 ? 19.544 -15.505 8.334 1.00 12.89 118 TYR A O 1
ATOM 901 N N . GLN A 1 119 ? 20.441 -14.882 6.367 1.00 10.42 119 GLN A N 1
ATOM 902 C CA . GLN A 1 119 ? 19.226 -15.217 5.626 1.00 11.86 119 GLN A CA 1
ATOM 903 C C . GLN A 1 119 ? 18.742 -16.648 5.842 1.00 12.58 119 GLN A C 1
ATOM 904 O O . GLN A 1 119 ? 17.582 -16.953 5.561 1.00 12.75 119 GLN A O 1
ATOM 910 N N . ASP A 1 120 ? 19.613 -17.531 6.323 1.00 14.65 120 ASP A N 1
ATOM 911 C CA . ASP A 1 120 ? 19.180 -18.907 6.579 1.00 15.09 120 ASP A CA 1
ATOM 912 C C . ASP A 1 120 ? 18.171 -18.966 7.739 1.00 14.76 120 ASP A C 1
ATOM 913 O O . ASP A 1 120 ? 17.462 -19.962 7.912 1.00 12.52 120 ASP A O 1
ATOM 918 N N . HIS A 1 121 ? 18.108 -17.896 8.528 1.00 11.87 121 HIS A N 1
ATOM 919 C CA . HIS A 1 121 ? 17.184 -17.830 9.655 1.00 13.74 121 HIS A CA 1
ATOM 920 C C . HIS A 1 121 ? 15.887 -17.142 9.240 1.00 13.42 121 HIS A C 1
ATOM 921 O O . HIS A 1 121 ? 14.986 -16.941 10.064 1.00 14.13 121 HIS A O 1
ATOM 928 N N . LEU A 1 122 ? 15.789 -16.791 7.961 1.00 11.68 122 LEU A N 1
ATOM 929 C CA . LEU A 1 122 ? 14.624 -16.068 7.450 1.00 12.37 122 LEU A CA 1
ATOM 930 C C . LEU A 1 122 ? 13.774 -16.768 6.399 1.00 11.10 122 LEU A C 1
ATOM 931 O O . LEU A 1 122 ? 14.297 -17.410 5.494 1.00 14.85 122 LEU A O 1
ATOM 936 N N . LYS A 1 123 ? 12.461 -16.619 6.509 1.00 11.05 123 LYS A N 1
ATOM 937 C CA . LYS A 1 123 ? 11.562 -17.185 5.514 1.00 11.43 123 LYS A CA 1
ATOM 938 C C . LYS A 1 123 ? 11.297 -16.100 4.459 1.00 10.87 123 LYS A C 1
ATOM 939 O O . LYS A 1 123 ? 10.847 -16.382 3.346 1.00 11.11 123 LYS A O 1
ATOM 945 N N . GLY A 1 124 ? 11.586 -14.853 4.820 1.00 11.17 124 GLY A N 1
ATOM 946 C CA . GLY A 1 124 ? 11.348 -13.756 3.899 1.00 8.07 124 GLY A CA 1
ATOM 947 C C . GLY A 1 124 ? 11.825 -12.434 4.467 1.00 8.71 124 GLY A C 1
ATOM 948 O O . GLY A 1 124 ? 11.972 -12.271 5.683 1.00 8.65 124 GLY A O 1
ATOM 949 N N . LEU A 1 125 ? 12.059 -11.488 3.565 1.00 8.87 125 LEU A N 1
ATOM 950 C CA . LEU A 1 125 ? 12.543 -10.165 3.917 1.00 7.50 125 LEU A CA 1
ATOM 951 C C . LEU A 1 125 ? 11.604 -9.085 3.393 1.00 7.32 125 LEU A C 1
ATOM 952 O O . LEU A 1 125 ? 11.137 -9.164 2.259 1.00 4.78 125 LEU A O 1
ATOM 957 N N . ILE A 1 126 ? 11.331 -8.079 4.218 1.00 5.57 126 ILE A N 1
ATOM 958 C CA . ILE A 1 126 ? 10.479 -6.962 3.819 1.00 5.65 126 ILE A CA 1
ATOM 959 C C . ILE A 1 126 ? 11.249 -5.673 4.099 1.00 6.28 126 ILE A C 1
ATOM 960 O O . ILE A 1 126 ? 11.726 -5.439 5.218 1.00 5.11 126 ILE A O 1
ATOM 965 N N . VAL A 1 127 ? 11.374 -4.843 3.072 1.00 6.89 127 VAL A N 1
ATOM 966 C CA . VAL A 1 127 ? 12.093 -3.581 3.200 1.00 5.92 127 VAL A CA 1
ATOM 967 C C . VAL A 1 127 ? 11.142 -2.460 2.804 1.00 6.28 127 VAL A C 1
ATOM 968 O O . VAL A 1 127 ? 10.623 -2.466 1.688 1.00 5.28 127 VAL A O 1
ATOM 972 N N . SER A 1 128 ? 10.900 -1.512 3.714 1.00 4.32 128 SER A N 1
ATOM 973 C CA . SER A 1 128 ? 9.973 -0.408 3.437 1.00 5.68 128 SER A CA 1
ATOM 974 C C . SER A 1 128 ? 10.671 0.934 3.558 1.00 7.19 128 SER A C 1
ATOM 975 O O . SER A 1 128 ? 11.040 1.348 4.663 1.00 7.43 128 SER A O 1
ATOM 978 N N . GLY A 1 129 ? 10.823 1.616 2.425 1.00 3.93 129 GLY A N 1
ATOM 979 C CA . GLY A 1 129 ? 11.517 2.891 2.427 1.00 5.41 129 GLY A CA 1
ATOM 980 C C . GLY A 1 129 ? 12.933 2.603 2.902 1.00 5.89 129 GLY A C 1
ATOM 981 O O . GLY A 1 129 ? 13.519 3.370 3.666 1.00 8.73 129 GLY A O 1
ATOM 982 N N . GLY A 1 130 ? 13.459 1.462 2.453 1.00 6.94 130 GLY A N 1
ATOM 983 C CA . GLY A 1 130 ? 14.799 1.038 2.816 1.00 7.07 130 GLY A CA 1
ATOM 984 C C . GLY A 1 130 ? 15.841 1.518 1.819 1.00 7.19 130 GLY A C 1
ATOM 985 O O . GLY A 1 130 ? 15.513 2.111 0.791 1.00 6.75 130 GLY A O 1
ATOM 986 N N . LEU A 1 131 ? 17.106 1.240 2.125 1.00 8.93 131 LEU A N 1
ATOM 987 C CA . LEU A 1 131 ? 18.213 1.665 1.279 1.00 6.31 131 LEU A CA 1
ATOM 988 C C . LEU A 1 131 ? 19.420 0.744 1.428 1.00 9.03 131 LEU A C 1
ATOM 989 O O . LEU A 1 131 ? 19.655 0.203 2.507 1.00 7.57 131 LEU A O 1
ATOM 994 N N . SER A 1 132 ? 20.174 0.572 0.346 1.00 7.53 132 SER A N 1
ATOM 995 C CA . SER A 1 132 ? 21.377 -0.247 0.377 1.00 8.84 132 SER A CA 1
ATOM 996 C C . SER A 1 132 ? 22.580 0.707 0.345 1.00 10.28 132 SER A C 1
ATOM 997 O O . SER A 1 132 ? 23.718 0.306 0.606 1.00 12.98 132 SER A O 1
ATOM 1000 N N . SER A 1 133 ? 22.313 1.973 0.039 1.00 9.14 133 SER A N 1
ATOM 1001 C CA . SER A 1 133 ? 23.372 2.980 -0.054 1.00 10.84 133 SER A CA 1
ATOM 1002 C C . SER A 1 133 ? 23.000 4.328 0.556 1.00 11.55 133 SER A C 1
ATOM 1003 O O . SER A 1 133 ? 22.053 4.977 0.105 1.00 11.40 133 SER A O 1
ATOM 1006 N N . VAL A 1 134 ? 23.744 4.761 1.570 1.00 8.00 134 VAL A N 1
ATOM 1007 C CA . VAL A 1 134 ? 23.455 6.059 2.173 1.00 10.96 134 VAL A CA 1
ATOM 1008 C C . VAL A 1 134 ? 23.793 7.186 1.187 1.00 10.55 134 VAL A C 1
ATOM 1009 O O . VAL A 1 134 ? 23.043 8.160 1.061 1.00 13.77 134 VAL A O 1
ATOM 1013 N N . PRO A 1 135 ? 24.930 7.077 0.476 1.00 11.97 135 PRO A N 1
ATOM 1014 C CA . PRO A 1 135 ? 25.260 8.140 -0.477 1.00 11.24 135 PRO A CA 1
ATOM 1015 C C . PRO A 1 135 ? 24.117 8.341 -1.474 1.00 12.38 135 PRO A C 1
ATOM 1016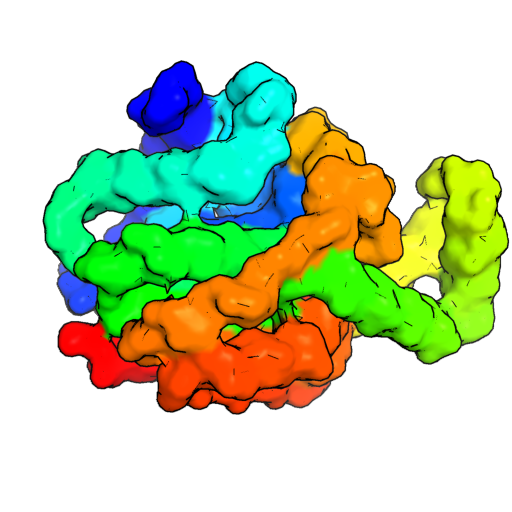 O O . PRO A 1 135 ? 23.721 9.466 -1.758 1.00 10.46 135 PRO A O 1
ATOM 1020 N N . LEU A 1 136 ? 23.587 7.243 -2.003 1.00 11.18 136 LEU A N 1
ATOM 1021 C CA . LEU A 1 136 ? 22.482 7.323 -2.958 1.00 9.63 136 LEU A CA 1
ATOM 1022 C C . LEU A 1 136 ? 21.260 7.991 -2.327 1.00 11.14 136 LEU A C 1
ATOM 1023 O O . LEU A 1 136 ? 20.592 8.836 -2.949 1.00 9.23 136 LEU A O 1
ATOM 1028 N N . THR A 1 137 ? 20.952 7.597 -1.095 1.00 10.90 137 THR A N 1
ATOM 1029 C CA . THR A 1 137 ? 19.814 8.172 -0.386 1.00 11.35 137 THR A CA 1
ATOM 1030 C C . THR A 1 137 ? 19.977 9.687 -0.248 1.00 11.81 137 THR A C 1
ATOM 1031 O O . THR A 1 137 ? 19.031 10.439 -0.446 1.00 13.40 137 THR A O 1
ATOM 1035 N N . VAL A 1 138 ? 21.191 10.120 0.070 1.00 11.31 138 VAL A N 1
ATOM 1036 C CA . VAL A 1 138 ? 21.501 11.541 0.237 1.00 13.25 138 VAL A CA 1
ATOM 1037 C C . VAL A 1 138 ? 21.354 12.285 -1.094 1.00 13.76 138 VAL A C 1
ATOM 1038 O O . VAL A 1 138 ? 20.809 13.401 -1.155 1.00 12.89 138 VAL A O 1
ATOM 1042 N N . LYS A 1 139 ? 21.845 11.669 -2.162 1.00 14.48 139 LYS A N 1
ATOM 1043 C CA . LYS A 1 139 ? 21.751 12.269 -3.495 1.00 15.46 139 LYS A CA 1
ATOM 1044 C C . LYS A 1 139 ? 20.267 12.501 -3.820 1.00 14.46 139 LYS A C 1
ATOM 1045 O O . LYS A 1 139 ? 19.869 13.586 -4.247 1.00 14.30 139 LYS A O 1
ATOM 1051 N N . GLU A 1 140 ? 19.452 11.474 -3.599 1.00 12.42 140 GLU A N 1
ATOM 1052 C CA . GLU A 1 140 ? 18.024 11.555 -3.873 1.00 11.24 140 GLU A CA 1
ATOM 1053 C C . GLU A 1 140 ? 17.284 12.567 -3.005 1.00 13.12 140 GLU A C 1
ATOM 1054 O O . GLU A 1 140 ? 16.413 13.295 -3.503 1.00 14.34 140 GLU A O 1
ATOM 1060 N N . MET A 1 141 ? 17.605 12.627 -1.715 1.00 12.46 141 MET A N 1
ATOM 1061 C CA . MET A 1 141 ? 16.944 13.609 -0.850 1.00 12.84 141 MET A CA 1
ATOM 1062 C C . MET A 1 141 ? 17.338 15.024 -1.271 1.00 11.49 141 MET A C 1
ATOM 1063 O O . MET A 1 141 ? 16.540 15.951 -1.161 1.00 13.27 141 MET A O 1
ATOM 1068 N N . ASN A 1 142 ? 18.567 15.196 -1.748 1.00 12.88 142 ASN A N 1
ATOM 1069 C CA . ASN A 1 142 ? 19.000 16.516 -2.196 1.00 16.05 142 ASN A CA 1
ATOM 1070 C C . ASN A 1 142 ? 18.104 16.986 -3.348 1.00 16.83 142 ASN A C 1
ATOM 1071 O O . ASN A 1 142 ? 17.812 18.179 -3.483 1.00 17.66 142 ASN A O 1
ATOM 1076 N N . ARG A 1 143 ? 17.673 16.048 -4.184 1.00 15.79 143 ARG A N 1
ATOM 1077 C CA . ARG A 1 143 ? 16.794 16.385 -5.295 1.00 16.98 143 ARG A CA 1
ATOM 1078 C C . ARG A 1 143 ? 15.419 16.740 -4.737 1.00 15.66 143 ARG A C 1
ATOM 1079 O O . ARG A 1 143 ? 14.725 17.593 -5.282 1.00 17.04 143 ARG A O 1
ATOM 1087 N N . LEU A 1 144 ? 15.021 16.082 -3.650 1.00 14.11 144 LEU A N 1
ATOM 1088 C CA . LEU A 1 144 ? 13.729 16.375 -3.039 1.00 14.79 144 LEU A CA 1
ATOM 1089 C C . LEU A 1 144 ? 13.743 17.800 -2.483 1.00 16.75 144 LEU A C 1
ATOM 1090 O O . LEU A 1 144 ? 12.739 18.515 -2.557 1.00 17.14 144 LEU A O 1
ATOM 1095 N N . ILE A 1 145 ? 14.877 18.208 -1.918 1.00 14.42 145 ILE A N 1
ATOM 1096 C CA . ILE A 1 145 ? 14.990 19.555 -1.374 1.00 19.39 145 ILE A CA 1
ATOM 1097 C C . ILE A 1 145 ? 14.811 20.571 -2.503 1.00 20.51 145 ILE A C 1
ATOM 1098 O O . ILE A 1 145 ? 14.081 21.549 -2.357 1.00 20.97 145 ILE A O 1
ATOM 1103 N N . ASP A 1 146 ? 15.462 20.314 -3.631 1.00 25.39 146 ASP A N 1
ATOM 1104 C CA . ASP A 1 146 ? 15.378 21.203 -4.786 1.00 28.60 146 ASP A CA 1
ATOM 1105 C C . ASP A 1 146 ? 13.978 21.328 -5.357 1.00 27.99 146 ASP A C 1
ATOM 1106 O O . ASP A 1 146 ? 13.601 22.388 -5.855 1.00 28.78 146 ASP A O 1
ATOM 1111 N N . GLU A 1 147 ? 13.206 20.250 -5.293 1.00 25.36 147 GLU A N 1
ATOM 1112 C CA . GLU A 1 147 ? 11.857 20.268 -5.836 1.00 23.96 147 GLU A CA 1
ATOM 1113 C C . GLU A 1 147 ? 10.894 20.900 -4.860 1.00 23.62 147 GLU A C 1
ATOM 1114 O O . GLU A 1 147 ? 9.709 21.046 -5.147 1.00 21.52 147 GLU A O 1
ATOM 1120 N N . LEU A 1 148 ? 11.412 21.259 -3.692 1.00 24.77 148 LEU A N 1
ATOM 1121 C CA . LEU A 1 148 ? 10.602 21.878 -2.657 1.00 24.59 148 LEU A CA 1
ATOM 1122 C C . LEU A 1 148 ? 10.331 23.322 -3.082 1.00 26.19 148 LEU A C 1
ATOM 1123 O O . LEU A 1 148 ? 11.143 23.930 -3.785 1.00 26.43 148 LEU A O 1
ATOM 1128 N N . PRO A 1 149 ? 9.179 23.881 -2.679 1.00 26.01 149 PRO A N 1
ATOM 1129 C CA . PRO A 1 149 ? 8.847 25.266 -3.033 1.00 25.86 149 PRO A CA 1
ATOM 1130 C C . PRO A 1 149 ? 9.954 26.186 -2.522 1.00 25.99 149 PRO A C 1
ATOM 1131 O O . PRO A 1 149 ? 10.369 26.089 -1.364 1.00 24.69 149 PRO A O 1
ATOM 1135 N N . ALA A 1 150 ? 10.429 27.054 -3.414 1.00 26.81 150 ALA A N 1
ATOM 1136 C CA . ALA A 1 150 ? 11.509 28.002 -3.146 1.00 26.49 150 ALA A CA 1
ATOM 1137 C C . ALA A 1 150 ? 11.671 28.415 -1.687 1.00 26.66 150 ALA A C 1
ATOM 1138 O O . ALA A 1 150 ? 12.769 28.358 -1.137 1.00 27.13 150 ALA A O 1
ATOM 1140 N N . LYS A 1 151 ? 10.576 28.833 -1.067 1.00 26.09 151 LYS A N 1
ATOM 1141 C CA . LYS A 1 151 ? 10.612 29.274 0.317 1.00 26.99 151 LYS A CA 1
ATOM 1142 C C . LYS A 1 151 ? 11.352 28.289 1.223 1.00 26.94 151 LYS A C 1
ATOM 1143 O O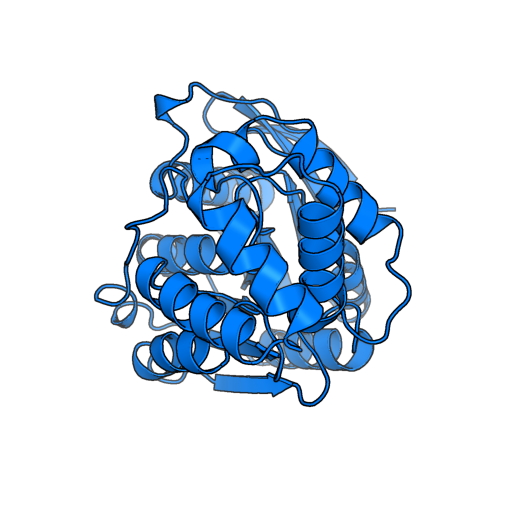 . LYS A 1 151 ? 12.337 28.647 1.883 1.00 26.56 151 LYS A O 1
ATOM 1149 N N . TYR A 1 152 ? 10.884 27.047 1.259 1.00 25.02 152 TYR A N 1
ATOM 1150 C CA . TYR A 1 152 ? 11.517 26.052 2.113 1.00 23.67 152 TYR A CA 1
ATOM 1151 C C . TYR A 1 152 ? 12.837 25.559 1.547 1.00 22.16 152 TYR A C 1
ATOM 1152 O O . TYR A 1 152 ? 13.782 25.301 2.291 1.00 19.78 152 TYR A O 1
ATOM 1161 N N . ARG A 1 153 ? 12.905 25.430 0.228 1.00 24.23 153 ARG A N 1
ATOM 1162 C CA . ARG A 1 153 ? 14.131 24.982 -0.424 1.00 24.42 153 ARG A CA 1
ATOM 1163 C C . ARG A 1 153 ? 15.280 25.940 -0.115 1.00 25.40 153 ARG A C 1
ATOM 1164 O O . ARG A 1 153 ? 16.388 25.517 0.236 1.00 23.62 153 ARG A O 1
ATOM 1172 N N . ASP A 1 154 ? 15.005 27.234 -0.263 1.00 25.62 154 ASP A N 1
ATOM 1173 C CA . ASP A 1 154 ? 15.990 28.289 -0.018 1.00 25.16 154 ASP A CA 1
ATOM 1174 C C . ASP A 1 154 ? 16.469 28.319 1.431 1.00 23.41 154 ASP A C 1
ATOM 1175 O O . ASP A 1 154 ? 17.647 28.546 1.690 1.00 23.16 154 ASP A O 1
ATOM 1180 N N . ALA A 1 155 ? 15.552 28.101 2.370 1.00 20.66 155 ALA A N 1
ATOM 1181 C CA . ALA A 1 155 ? 15.900 28.101 3.786 1.00 19.84 155 ALA A CA 1
ATOM 1182 C C . ALA A 1 155 ? 16.817 26.913 4.095 1.00 19.87 155 ALA A C 1
ATOM 1183 O O . ALA A 1 155 ? 17.816 27.047 4.814 1.00 18.84 155 ALA A O 1
ATOM 1185 N N . ILE A 1 156 ? 16.473 25.744 3.562 1.00 17.37 156 ILE A N 1
ATOM 1186 C CA . ILE A 1 156 ? 17.282 24.556 3.802 1.00 15.36 156 ILE A CA 1
ATOM 1187 C C . ILE A 1 156 ? 18.682 24.700 3.209 1.00 16.79 156 ILE A C 1
ATOM 1188 O O . ILE A 1 156 ? 19.668 24.354 3.857 1.00 16.76 156 ILE A O 1
ATOM 1193 N N . LYS A 1 157 ? 18.781 25.229 1.993 1.00 16.44 157 LYS A N 1
ATOM 1194 C CA . LYS A 1 157 ? 20.084 25.389 1.361 1.00 18.70 157 LYS A CA 1
ATOM 1195 C C . LYS A 1 157 ? 20.960 26.424 2.070 1.00 20.39 157 LYS A C 1
ATOM 1196 O O . LYS A 1 157 ? 22.148 26.184 2.293 1.00 20.01 157 LYS A O 1
ATOM 1202 N N . LYS A 1 158 ? 20.370 27.564 2.429 1.00 21.71 158 LYS A N 1
ATOM 1203 C CA . LYS A 1 158 ? 21.109 28.640 3.094 1.00 22.70 158 LYS A CA 1
ATOM 1204 C C . LYS A 1 158 ? 21.618 28.273 4.485 1.00 23.03 158 LYS A C 1
ATOM 1205 O O . LYS A 1 158 ? 22.827 28.178 4.711 1.00 23.80 158 LYS A O 1
ATOM 1211 N N . TYR A 1 159 ? 20.685 28.084 5.414 1.00 23.24 159 TYR A N 1
ATOM 1212 C CA . TYR A 1 159 ? 21.025 27.758 6.791 1.00 23.20 159 TYR A CA 1
ATOM 1213 C C . TYR A 1 159 ? 21.716 26.408 6.900 1.00 24.46 159 TYR A C 1
ATOM 1214 O O . TYR A 1 159 ? 22.540 26.187 7.794 1.00 22.41 159 TYR A O 1
ATOM 1223 N N . GLY A 1 160 ? 21.383 25.506 5.983 1.00 23.09 160 GLY A N 1
ATOM 1224 C CA . GLY A 1 160 ? 22.023 24.209 5.983 1.00 20.60 160 GLY A CA 1
ATOM 1225 C C . GLY A 1 160 ? 23.497 24.361 5.626 1.00 20.91 160 GLY A C 1
ATOM 1226 O O . GLY A 1 160 ? 24.339 23.647 6.172 1.00 17.38 160 GLY A O 1
ATOM 1227 N N . SER A 1 161 ? 23.821 25.293 4.725 1.00 19.72 161 SER A N 1
ATOM 1228 C CA . SER A 1 161 ? 25.218 25.497 4.319 1.00 22.23 161 SER A CA 1
ATOM 1229 C C . SER A 1 161 ? 26.099 26.074 5.419 1.00 19.99 161 SER A C 1
ATOM 1230 O O . SER A 1 161 ? 27.318 25.899 5.401 1.00 19.07 161 SER A O 1
ATOM 1233 N N . SER A 1 162 ? 25.485 26.762 6.372 1.00 20.10 162 SER A N 1
ATOM 1234 C CA . SER A 1 162 ? 26.230 27.359 7.476 1.00 20.95 162 SER A CA 1
ATOM 1235 C C . SER A 1 162 ? 26.073 26.525 8.739 1.00 20.90 162 SER A C 1
ATOM 1236 O O . SER A 1 162 ? 26.650 26.838 9.778 1.00 19.20 162 SER A O 1
ATOM 1239 N N . GLY A 1 163 ? 25.291 25.453 8.637 1.00 21.56 163 GLY A N 1
ATOM 1240 C CA . GLY A 1 163 ? 25.073 24.589 9.781 1.00 20.01 163 GLY A CA 1
ATOM 1241 C C . GLY A 1 163 ? 24.277 25.276 10.876 1.00 20.22 163 GLY A C 1
ATOM 1242 O O . GLY A 1 163 ? 24.475 25.012 12.063 1.00 19.47 163 GLY A O 1
ATOM 1243 N N . SER A 1 164 ? 23.370 26.162 10.482 1.00 18.80 164 SER A N 1
ATOM 1244 C CA . SER A 1 164 ? 22.543 26.877 11.454 1.00 21.53 164 SER A CA 1
ATOM 1245 C C . SER A 1 164 ? 21.222 26.134 11.617 1.00 20.05 164 SER A C 1
ATOM 1246 O O . SER A 1 164 ? 20.169 26.648 11.250 1.00 22.70 164 SER A O 1
ATOM 1249 N N . TYR A 1 165 ? 21.284 24.932 12.177 1.00 21.46 165 TYR A N 1
ATOM 1250 C CA . TYR A 1 165 ? 20.102 24.089 12.367 1.00 22.40 165 TYR A CA 1
ATOM 1251 C C . TYR A 1 165 ? 19.124 24.593 13.420 1.00 24.07 165 TYR A C 1
ATOM 1252 O O . TYR A 1 165 ? 18.053 24.013 13.602 1.00 25.07 165 TYR A O 1
ATOM 1261 N N . GLU A 1 166 ? 19.495 25.667 14.108 1.00 26.36 166 GLU A N 1
ATOM 1262 C CA . GLU A 1 166 ? 18.657 26.247 15.156 1.00 31.33 166 GLU A CA 1
ATOM 1263 C C . GLU A 1 166 ? 17.762 27.364 14.610 1.00 30.53 166 GLU A C 1
ATOM 1264 O O . GLU A 1 166 ? 16.798 27.784 15.259 1.00 32.27 166 GLU A O 1
ATOM 1270 N N . ASN A 1 167 ? 18.096 27.847 13.420 1.00 28.21 167 ASN A N 1
ATOM 1271 C CA . ASN A 1 167 ? 17.345 28.916 12.778 1.00 28.81 167 ASN A CA 1
ATOM 1272 C C . ASN A 1 167 ? 15.862 28.550 12.642 1.00 29.79 167 ASN A C 1
ATOM 1273 O O . ASN A 1 167 ? 15.526 27.454 12.195 1.00 29.55 167 ASN A O 1
ATOM 1278 N N . PRO A 1 168 ? 14.956 29.475 13.004 1.00 29.77 168 PRO A N 1
ATOM 1279 C CA . PRO A 1 168 ? 13.513 29.227 12.922 1.00 29.11 168 PRO A CA 1
ATOM 1280 C C . PRO A 1 168 ? 12.991 28.901 11.524 1.00 28.14 168 PRO A C 1
ATOM 1281 O O . PRO A 1 168 ? 12.147 28.018 11.364 1.00 26.70 168 PRO A O 1
ATOM 1285 N N . GLU A 1 169 ? 13.484 29.619 10.520 1.00 27.93 169 GLU A N 1
ATOM 1286 C CA . GLU A 1 169 ? 13.057 29.382 9.143 1.00 29.87 169 GLU A CA 1
ATOM 1287 C C . GLU A 1 169 ? 13.508 27.992 8.715 1.00 26.48 169 GLU A C 1
ATOM 1288 O O . GLU A 1 169 ? 12.780 27.281 8.022 1.00 24.58 169 GLU A O 1
ATOM 1294 N N . TYR A 1 170 ? 14.712 27.608 9.131 1.00 22.05 170 TYR A N 1
ATOM 1295 C CA . TYR A 1 170 ? 15.241 26.290 8.802 1.00 21.15 170 TYR A CA 1
ATOM 1296 C C . TYR A 1 170 ? 14.342 25.236 9.437 1.00 20.01 170 TYR A C 1
ATOM 1297 O O . TYR A 1 170 ? 13.902 24.297 8.771 1.00 18.70 170 TYR A O 1
ATOM 1306 N N . GLN A 1 171 ? 14.076 25.392 10.731 1.00 21.32 171 GLN A N 1
ATOM 1307 C CA . GLN A 1 171 ? 13.220 24.455 11.453 1.00 25.11 171 GLN A CA 1
ATOM 1308 C C . GLN A 1 171 ? 11.877 24.312 10.740 1.00 24.00 171 GLN A C 1
ATOM 1309 O O . GLN A 1 171 ? 11.323 23.213 10.642 1.00 24.81 171 GLN A O 1
ATOM 1315 N N . GLU A 1 172 ? 11.356 25.433 10.250 1.00 22.04 172 GLU A N 1
ATOM 1316 C CA . GLU A 1 172 ? 10.080 25.441 9.548 1.00 21.92 172 GLU A CA 1
ATOM 1317 C C . GLU A 1 172 ? 10.183 24.651 8.249 1.00 19.56 172 GLU A C 1
ATOM 1318 O O . GLU A 1 172 ? 9.249 23.958 7.859 1.00 15.09 172 GLU A O 1
ATOM 1324 N N . ALA A 1 173 ? 11.324 24.782 7.582 1.00 17.07 173 ALA A N 1
ATOM 1325 C CA . ALA A 1 173 ? 11.560 24.086 6.330 1.00 17.79 173 ALA A CA 1
ATOM 1326 C C . ALA A 1 173 ? 11.637 22.590 6.613 1.00 18.84 173 ALA A C 1
ATOM 1327 O O . ALA A 1 173 ? 11.051 21.774 5.887 1.00 17.82 173 ALA A O 1
ATOM 1329 N N . VAL A 1 174 ? 12.348 22.230 7.678 1.00 18.06 174 VAL A N 1
ATOM 1330 C CA . VAL A 1 174 ? 12.481 20.827 8.047 1.00 16.94 174 VAL A CA 1
ATOM 1331 C C . VAL A 1 174 ? 11.098 20.222 8.258 1.00 17.19 174 VAL A C 1
ATOM 1332 O O . VAL A 1 174 ? 10.794 19.150 7.734 1.00 12.71 174 VAL A O 1
ATOM 1336 N N . ASN A 1 175 ? 10.256 20.928 9.009 1.00 16.71 175 ASN A N 1
ATOM 1337 C CA . ASN A 1 175 ? 8.909 20.450 9.288 1.00 19.27 175 ASN A CA 1
ATOM 1338 C C . ASN A 1 175 ? 8.082 20.264 8.015 1.00 19.51 175 ASN A C 1
ATOM 1339 O O . ASN A 1 175 ? 7.304 19.305 7.897 1.00 18.47 175 ASN A O 1
ATOM 1344 N N . TYR A 1 176 ? 8.244 21.177 7.063 1.00 17.80 176 TYR A N 1
ATOM 1345 C CA . TYR A 1 176 ? 7.504 21.074 5.813 1.00 18.49 176 TYR A CA 1
ATOM 1346 C C . TYR A 1 176 ? 7.942 19.802 5.082 1.00 19.13 176 TYR A C 1
ATOM 1347 O O . TYR A 1 176 ? 7.110 18.998 4.647 1.00 18.67 176 TYR A O 1
ATOM 1356 N N . PHE A 1 177 ? 9.255 19.634 4.951 1.00 16.39 177 PHE A N 1
ATOM 1357 C CA . PHE A 1 177 ? 9.815 18.462 4.287 1.00 16.71 177 PHE A CA 1
ATOM 1358 C C . PHE A 1 177 ? 9.234 17.181 4.893 1.00 15.60 177 PHE A C 1
ATOM 1359 O O . PHE A 1 177 ? 8.803 16.285 4.167 1.00 15.51 177 PHE A O 1
ATOM 1367 N N . TYR A 1 178 ? 9.216 17.100 6.224 1.00 15.72 178 TYR A N 1
ATOM 1368 C CA . TYR A 1 178 ? 8.685 15.923 6.903 1.00 16.64 178 TYR A CA 1
ATOM 1369 C C . TYR A 1 178 ? 7.217 15.704 6.561 1.00 15.95 178 TYR A C 1
ATOM 1370 O O . TYR A 1 178 ? 6.794 14.580 6.305 1.00 13.81 178 TYR A O 1
ATOM 1379 N N . HIS A 1 179 ? 6.435 16.776 6.533 1.00 15.88 179 HIS A N 1
ATOM 1380 C CA . HIS A 1 179 ? 5.014 16.641 6.226 1.00 19.09 179 HIS A CA 1
ATOM 1381 C C . HIS A 1 179 ? 4.813 16.310 4.749 1.00 18.05 179 HIS A C 1
ATOM 1382 O O . HIS A 1 179 ? 3.719 15.956 4.319 1.00 16.27 179 HIS A O 1
ATOM 1389 N N . GLN A 1 180 ? 5.894 16.422 3.989 1.00 17.58 180 GLN A N 1
ATOM 1390 C CA . GLN A 1 180 ? 5.892 16.163 2.555 1.00 19.14 180 GLN A CA 1
ATOM 1391 C C . GLN A 1 180 ? 6.413 14.759 2.194 1.00 17.47 180 GLN A C 1
ATOM 1392 O O . GLN A 1 180 ? 5.852 14.062 1.340 1.00 15.87 180 GLN A O 1
ATOM 1398 N N . HIS A 1 181 ? 7.491 14.349 2.854 1.00 15.89 181 HIS A N 1
ATOM 1399 C CA . HIS A 1 181 ? 8.127 13.071 2.544 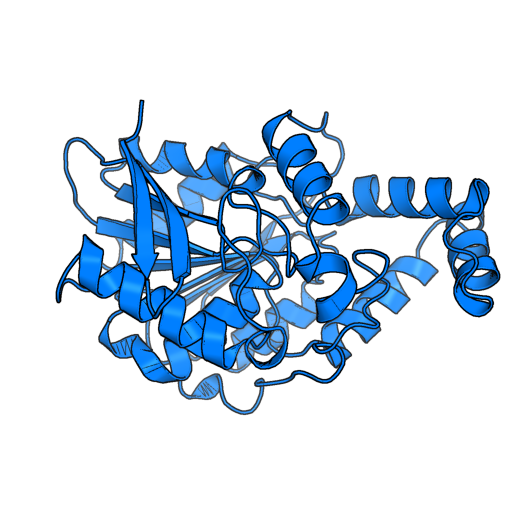1.00 13.04 181 HIS A CA 1
ATOM 1400 C C . HIS A 1 181 ? 8.269 12.056 3.673 1.00 12.68 181 HIS A C 1
ATOM 1401 O O . HIS A 1 181 ? 8.824 10.979 3.467 1.00 10.80 181 HIS A O 1
ATOM 1408 N N . LEU A 1 182 ? 7.803 12.392 4.869 1.00 12.46 182 LEU A N 1
ATOM 1409 C CA . LEU A 1 182 ? 7.885 11.448 5.978 1.00 11.43 182 LEU A CA 1
ATOM 1410 C C . LEU A 1 182 ? 6.488 10.910 6.259 1.00 12.23 182 LEU A C 1
ATOM 1411 O O . LEU A 1 182 ? 6.259 9.700 6.278 1.00 9.68 182 LEU A O 1
ATOM 1416 N N . LEU A 1 183 ? 5.548 11.823 6.478 1.00 12.85 183 LEU A N 1
ATOM 1417 C CA . LEU A 1 183 ? 4.157 11.450 6.742 1.00 18.31 183 LEU A CA 1
ATOM 1418 C C . LEU A 1 183 ? 3.315 12.541 6.095 1.00 19.46 183 LEU A C 1
ATOM 1419 O O . LEU A 1 183 ? 3.262 13.669 6.600 1.00 16.94 183 LEU A O 1
ATOM 1424 N N . ARG A 1 184 ? 2.663 12.199 4.984 1.00 19.74 184 ARG A N 1
ATOM 1425 C CA . ARG A 1 184 ? 1.864 13.154 4.212 1.00 22.64 184 ARG A CA 1
ATOM 1426 C C . ARG A 1 184 ? 0.369 13.166 4.491 1.00 22.83 184 ARG A C 1
ATOM 1427 O O . ARG A 1 184 ? -0.206 12.176 4.931 1.00 24.69 184 ARG A O 1
ATOM 1435 N N . SER A 1 185 ? -0.245 14.305 4.189 1.00 24.24 185 SER A N 1
ATOM 1436 C CA . SER A 1 185 ? -1.683 14.516 4.327 1.00 27.84 185 SER A CA 1
ATOM 1437 C C . SER A 1 185 ? -2.293 13.690 5.440 1.00 29.01 185 SER A C 1
ATOM 1438 O O . SER A 1 185 ? -3.337 13.057 5.252 1.00 32.21 185 SER A O 1
ATOM 1441 N N . GLU A 1 186 ? -1.646 13.690 6.597 1.00 28.60 186 GLU A N 1
ATOM 1442 C CA . GLU A 1 186 ? -2.145 12.928 7.725 1.00 29.67 186 GLU A CA 1
ATOM 1443 C C . GLU A 1 186 ? -1.797 13.607 9.038 1.00 28.90 186 GLU A C 1
ATOM 1444 O O . GLU A 1 186 ? -0.768 14.269 9.150 1.00 25.97 186 GLU A O 1
ATOM 1450 N N . ASP A 1 187 ? -2.681 13.460 10.020 1.00 29.75 187 ASP A N 1
ATOM 1451 C CA . ASP A 1 187 ? -2.453 14.008 11.350 1.00 28.44 187 ASP A CA 1
ATOM 1452 C C . ASP A 1 187 ? -1.444 13.049 11.977 1.00 26.52 187 ASP A C 1
ATOM 1453 O O . ASP A 1 187 ? -1.680 11.846 12.043 1.00 28.47 187 ASP A O 1
ATOM 1458 N N . TRP A 1 188 ? -0.316 13.576 12.421 1.00 25.66 188 TRP A N 1
ATOM 1459 C CA . TRP A 1 188 ? 0.702 12.739 13.026 1.00 23.98 188 TRP A CA 1
ATOM 1460 C C . TRP A 1 188 ? 0.216 12.086 14.310 1.00 24.02 188 TRP A C 1
ATOM 1461 O O . TRP A 1 188 ? -0.115 12.770 15.277 1.00 22.67 188 TRP A O 1
ATOM 1472 N N . PRO A 1 189 ? 0.154 10.741 14.331 1.00 23.50 189 PRO A N 1
ATOM 1473 C CA . PRO A 1 189 ? -0.299 10.016 15.526 1.00 22.21 189 PRO A CA 1
ATOM 1474 C C . PRO A 1 189 ? 0.743 10.060 16.649 1.00 20.44 189 PRO A C 1
ATOM 1475 O O . PRO A 1 189 ? 1.931 10.302 16.398 1.00 19.90 189 PRO A O 1
ATOM 1479 N N . PRO A 1 190 ? 0.312 9.815 17.899 1.00 20.69 190 PRO A N 1
ATOM 1480 C CA . PRO A 1 190 ? 1.216 9.830 19.056 1.00 20.13 190 PRO A CA 1
ATOM 1481 C C . PRO A 1 190 ? 2.421 8.898 18.892 1.00 17.92 190 PRO A C 1
ATOM 1482 O O . PRO A 1 190 ? 3.536 9.237 19.298 1.00 18.79 190 PRO A O 1
ATOM 1486 N N . GLU A 1 191 ? 2.195 7.726 18.302 1.00 17.44 191 GLU A N 1
ATOM 1487 C CA . GLU A 1 191 ? 3.272 6.750 18.117 1.00 15.22 191 GLU A CA 1
ATOM 1488 C C . GLU A 1 191 ? 4.415 7.319 17.281 1.00 16.52 191 GLU A C 1
ATOM 1489 O O . GLU A 1 191 ? 5.583 7.015 17.549 1.00 15.22 191 GLU A O 1
ATOM 1495 N N . VAL A 1 192 ? 4.084 8.141 16.279 1.00 13.73 192 VAL A N 1
ATOM 1496 C CA . VAL A 1 192 ? 5.096 8.760 15.436 1.00 13.07 192 VAL A CA 1
ATOM 1497 C C . VAL A 1 192 ? 5.771 9.872 16.233 1.00 15.65 192 VAL A C 1
ATOM 1498 O O . VAL A 1 192 ? 6.993 10.026 16.188 1.00 12.79 192 VAL A O 1
ATOM 1502 N N . LEU A 1 193 ? 4.979 10.641 16.975 1.00 15.35 193 LEU A N 1
ATOM 1503 C CA . LEU A 1 193 ? 5.544 11.718 17.785 1.00 16.15 193 LEU A CA 1
ATOM 1504 C C . LEU A 1 193 ? 6.508 11.158 18.838 1.00 15.09 193 LEU A C 1
ATOM 1505 O O . LEU A 1 193 ? 7.537 11.774 19.136 1.00 16.76 193 LEU A O 1
ATOM 1510 N N . LYS A 1 194 ? 6.171 9.998 19.394 1.00 13.44 194 LYS A N 1
ATOM 1511 C CA . LYS A 1 194 ? 7.002 9.376 20.419 1.00 14.66 194 LYS A CA 1
ATOM 1512 C C . LYS A 1 194 ? 8.371 8.989 19.842 1.00 13.14 194 LYS A C 1
ATOM 1513 O O . LYS A 1 194 ? 9.404 9.285 20.445 1.00 14.86 194 LYS A O 1
ATOM 1519 N N . SER A 1 195 ? 8.387 8.335 18.682 1.00 10.32 195 SER A N 1
ATOM 1520 C CA . SER A 1 195 ? 9.662 7.952 18.084 1.00 10.05 195 SER A CA 1
ATOM 1521 C C . SER A 1 195 ? 10.497 9.181 17.758 1.00 12.31 195 SER A C 1
ATOM 1522 O O . SER A 1 195 ? 11.717 9.180 17.928 1.00 13.66 195 SER A O 1
ATOM 1525 N N . LEU A 1 196 ? 9.843 10.233 17.279 1.00 11.75 196 LEU A N 1
ATOM 1526 C CA . LEU A 1 196 ? 10.560 11.452 16.951 1.00 14.82 196 LEU A CA 1
ATOM 1527 C C . LEU A 1 196 ? 11.185 12.034 18.203 1.00 14.55 196 LEU A C 1
ATOM 1528 O O . LEU A 1 196 ? 12.294 12.560 18.169 1.00 18.22 196 LEU A O 1
ATOM 1533 N N . GLU A 1 197 ? 10.466 11.932 19.311 1.00 15.58 197 GLU A N 1
ATOM 1534 C CA . GLU A 1 197 ? 10.952 12.449 20.584 1.00 15.56 197 GLU A CA 1
ATOM 1535 C C . GLU A 1 197 ? 12.131 11.624 21.095 1.00 15.17 197 GLU A C 1
ATOM 1536 O O . GLU A 1 197 ? 13.120 12.165 21.587 1.00 14.67 197 GLU A O 1
ATOM 1542 N N . TYR A 1 198 ? 12.020 10.308 20.988 1.00 14.51 198 TYR A N 1
ATOM 1543 C CA . TYR A 1 198 ? 13.101 9.460 21.433 1.00 13.33 198 TYR A CA 1
ATOM 1544 C C . TYR A 1 198 ? 14.356 9.778 20.635 1.00 13.24 198 TYR A C 1
ATOM 1545 O O . TYR A 1 198 ? 15.467 9.697 21.163 1.00 14.65 198 TYR A O 1
ATOM 1554 N N . ALA A 1 199 ? 14.176 10.127 19.361 1.00 13.42 199 ALA A N 1
ATOM 1555 C CA . ALA A 1 199 ? 15.304 10.448 18.490 1.00 16.98 199 ALA A CA 1
ATOM 1556 C C . ALA A 1 199 ? 16.097 11.618 19.051 1.00 17.18 199 ALA A C 1
ATOM 1557 O O . ALA A 1 199 ? 17.317 11.558 19.176 1.00 16.04 199 ALA A O 1
ATOM 1559 N N . GLU A 1 200 ? 15.395 12.686 19.396 1.00 21.29 200 GLU A N 1
ATOM 1560 C CA . GLU A 1 200 ? 16.059 13.858 19.936 1.00 26.53 200 GLU A CA 1
ATOM 1561 C C . GLU A 1 200 ? 16.612 13.654 21.353 1.00 24.91 200 GLU A C 1
ATOM 1562 O O . GLU A 1 200 ? 17.629 14.246 21.714 1.00 24.56 200 GLU A O 1
ATOM 1568 N N . ARG A 1 201 ? 15.964 12.804 22.145 1.00 21.45 201 ARG A N 1
ATOM 1569 C CA . ARG A 1 201 ? 16.394 12.570 23.524 1.00 22.47 201 ARG A CA 1
ATOM 1570 C C . ARG A 1 201 ? 17.622 11.689 23.711 1.00 22.13 201 ARG A C 1
ATOM 1571 O O . ARG A 1 201 ? 18.469 11.984 24.559 1.00 21.29 201 ARG A O 1
ATOM 1579 N N . ARG A 1 202 ? 17.724 10.608 22.941 1.00 19.73 202 ARG A N 1
ATOM 1580 C CA . ARG A 1 202 ? 18.880 9.717 23.059 1.00 17.98 202 ARG A CA 1
ATOM 1581 C C . ARG A 1 202 ? 20.026 10.278 22.212 1.00 15.71 202 ARG A C 1
ATOM 1582 O O . ARG A 1 202 ? 19.917 11.366 21.662 1.00 17.86 202 ARG A O 1
ATOM 1590 N N . ASN A 1 203 ? 21.109 9.517 22.088 1.00 15.53 203 ASN A N 1
ATOM 1591 C CA . ASN A 1 203 ? 22.287 9.962 21.354 1.00 14.34 203 ASN A CA 1
ATOM 1592 C C . ASN A 1 203 ? 22.564 9.339 19.991 1.00 12.79 203 ASN A C 1
ATOM 1593 O O . ASN A 1 203 ? 23.308 9.900 19.192 1.00 12.62 203 ASN A O 1
ATOM 1598 N N . VAL A 1 204 ? 21.978 8.180 19.733 1.00 12.90 204 VAL A N 1
ATOM 1599 C CA . VAL A 1 204 ? 22.206 7.472 18.481 1.00 10.40 204 VAL A CA 1
ATOM 1600 C C . VAL A 1 204 ? 21.850 8.282 17.229 1.00 10.52 204 VAL A C 1
ATOM 1601 O O . VAL A 1 204 ? 22.624 8.303 16.275 1.00 10.72 204 VAL A O 1
ATOM 1605 N N . TYR A 1 205 ? 20.706 8.972 17.230 1.00 9.88 205 TYR A N 1
ATOM 1606 C CA . TYR A 1 205 ? 20.300 9.750 16.051 1.00 10.67 205 TYR A CA 1
ATOM 1607 C C . TYR A 1 205 ? 21.348 10.823 15.709 1.00 12.30 205 TYR A C 1
ATOM 1608 O O . TYR A 1 205 ? 21.803 10.930 14.565 1.00 11.64 205 TYR A O 1
ATOM 1617 N N . ARG A 1 206 ? 21.726 11.606 16.718 1.00 11.11 206 ARG A N 1
ATOM 1618 C CA . ARG A 1 206 ? 22.713 12.672 16.574 1.00 13.25 206 ARG A CA 1
ATOM 1619 C C . ARG A 1 206 ? 24.068 12.171 16.074 1.00 11.97 206 ARG A C 1
ATOM 1620 O O . ARG A 1 206 ? 24.702 12.792 15.217 1.00 14.02 206 ARG A O 1
ATOM 1628 N N . ILE A 1 207 ? 24.507 11.041 16.615 1.00 9.70 207 ILE A N 1
ATOM 1629 C CA . ILE A 1 207 ? 25.798 10.476 16.256 1.00 10.77 207 ILE A CA 1
ATOM 1630 C C . ILE A 1 207 ? 25.832 9.656 14.967 1.00 12.45 207 ILE A C 1
ATOM 1631 O O . ILE A 1 207 ? 26.696 9.873 14.113 1.00 13.35 207 ILE A O 1
ATOM 1636 N N . MET A 1 208 ? 24.912 8.708 14.823 1.00 10.14 208 MET A N 1
ATOM 1637 C CA . MET A 1 208 ? 24.896 7.865 13.630 1.00 10.92 208 MET A CA 1
ATOM 1638 C C . MET A 1 208 ? 24.244 8.527 12.429 1.00 10.65 208 MET A C 1
ATOM 1639 O O . MET A 1 208 ? 24.692 8.331 11.300 1.00 10.49 208 MET A O 1
ATOM 1644 N N . ASN A 1 209 ? 23.194 9.309 12.661 1.00 13.10 209 ASN A N 1
ATOM 1645 C CA . ASN A 1 209 ? 22.514 9.942 11.549 1.00 13.83 209 ASN A CA 1
ATOM 1646 C C . ASN A 1 209 ? 22.929 11.375 11.294 1.00 15.51 209 ASN A C 1
ATOM 1647 O O . ASN A 1 209 ? 23.575 11.672 10.289 1.00 15.10 209 ASN A O 1
ATOM 1652 N N . GLY A 1 210 ? 22.554 12.260 12.207 1.00 14.15 210 GLY A N 1
ATOM 1653 C CA . GLY A 1 210 ? 22.872 13.660 12.029 1.00 15.22 210 GLY A CA 1
ATOM 1654 C C . GLY A 1 210 ? 21.708 14.532 12.470 1.00 16.76 210 GLY A C 1
ATOM 1655 O O . GLY A 1 210 ? 20.758 14.048 13.098 1.00 13.68 210 GLY A O 1
ATOM 1656 N N . PRO A 1 211 ? 21.762 15.835 12.155 1.00 18.14 211 PRO A N 1
ATOM 1657 C CA . PRO A 1 211 ? 20.748 16.838 12.490 1.00 19.17 211 PRO A CA 1
ATOM 1658 C C . PRO A 1 211 ? 19.304 16.424 12.210 1.00 18.47 211 PRO A C 1
ATOM 1659 O O . PRO A 1 211 ? 18.425 16.593 13.056 1.00 18.13 211 PRO A O 1
ATOM 1663 N N . ASN A 1 212 ? 19.057 15.894 11.018 1.00 16.50 212 ASN A N 1
ATOM 1664 C CA . ASN A 1 212 ? 17.705 15.505 10.638 1.00 17.03 212 ASN A CA 1
ATOM 1665 C C . ASN A 1 212 ? 17.735 14.486 9.498 1.00 17.04 212 ASN A C 1
ATOM 1666 O O . ASN A 1 212 ? 18.802 14.121 9.007 1.00 17.64 212 ASN A O 1
ATOM 1671 N N . GLU A 1 213 ? 16.557 14.036 9.079 1.00 18.75 213 GLU A N 1
ATOM 1672 C CA . GLU A 1 213 ? 16.440 13.029 8.027 1.00 20.13 213 GLU A CA 1
ATOM 1673 C C . GLU A 1 213 ? 17.227 13.306 6.747 1.00 20.90 213 GLU A C 1
ATOM 1674 O O . GLU A 1 213 ? 17.876 12.394 6.206 1.00 19.16 213 GLU A O 1
ATOM 1680 N N . PHE A 1 214 ? 17.170 14.549 6.261 1.00 18.58 214 PHE A N 1
ATOM 1681 C CA . PHE A 1 214 ? 17.863 14.911 5.027 1.00 17.74 214 PHE A CA 1
ATOM 1682 C C . PHE A 1 214 ? 19.255 15.487 5.234 1.00 18.32 214 PHE A C 1
ATOM 1683 O O . PHE A 1 214 ? 19.892 15.957 4.290 1.00 17.46 214 PHE A O 1
ATOM 1691 N N . THR A 1 215 ? 19.736 15.437 6.4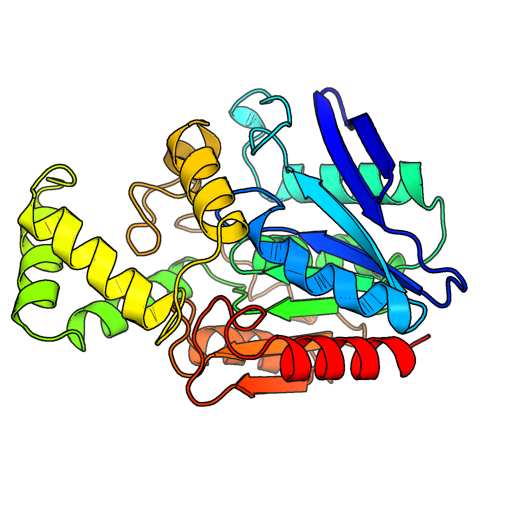70 1.00 17.79 215 THR A N 1
ATOM 1692 C CA . THR A 1 215 ? 21.070 15.934 6.771 1.00 17.55 215 THR A CA 1
ATOM 1693 C C . THR A 1 215 ? 21.801 14.796 7.481 1.00 17.88 215 THR A C 1
ATOM 1694 O O . THR A 1 215 ? 21.842 14.735 8.704 1.00 16.87 215 THR A O 1
ATOM 1698 N N . ILE A 1 216 ? 22.365 13.884 6.698 1.00 19.70 216 ILE A N 1
ATOM 1699 C CA . ILE A 1 216 ? 23.059 12.730 7.257 1.00 21.05 216 ILE A CA 1
ATOM 1700 C C . ILE A 1 216 ? 24.550 12.997 7.377 1.00 22.17 216 ILE A C 1
ATOM 1701 O O . ILE A 1 216 ? 25.332 12.685 6.476 1.00 23.72 216 ILE A O 1
ATOM 1706 N N . THR A 1 217 ? 24.938 13.574 8.504 1.00 21.84 217 THR A N 1
ATOM 1707 C CA . THR A 1 217 ? 26.326 13.900 8.756 1.00 21.36 217 THR A CA 1
ATOM 1708 C C . THR A 1 217 ? 26.955 12.869 9.682 1.00 21.53 217 THR A C 1
ATOM 1709 O O . THR A 1 217 ? 28.150 12.926 9.953 1.00 21.58 217 THR A O 1
ATOM 1713 N N . GLY A 1 218 ? 26.139 11.929 10.157 1.00 21.37 218 GLY A N 1
ATOM 1714 C CA . GLY A 1 218 ? 26.603 10.897 11.068 1.00 20.42 218 GLY A CA 1
ATOM 1715 C C . GLY A 1 218 ? 27.541 9.841 10.513 1.00 19.82 218 GLY A C 1
ATOM 1716 O O . GLY A 1 218 ? 27.919 9.866 9.343 1.00 19.43 218 GLY A O 1
ATOM 1717 N N . THR A 1 219 ? 27.896 8.885 11.365 1.00 19.70 219 THR A N 1
ATOM 1718 C CA . THR A 1 219 ? 28.820 7.825 10.992 1.00 17.92 219 THR A CA 1
ATOM 1719 C C . THR A 1 219 ? 28.354 6.890 9.886 1.00 17.56 219 THR A C 1
ATOM 1720 O O . THR A 1 219 ? 29.148 6.107 9.366 1.00 15.49 219 THR A O 1
ATOM 1724 N N . ILE A 1 220 ? 27.082 6.958 9.512 1.00 14.63 220 ILE A N 1
ATOM 1725 C CA . ILE A 1 220 ? 26.603 6.085 8.439 1.00 15.20 220 ILE A CA 1
ATOM 1726 C C . ILE A 1 220 ? 26.619 6.774 7.065 1.00 15.34 220 ILE A C 1
ATOM 1727 O O . ILE A 1 220 ? 26.217 6.180 6.067 1.00 12.80 220 ILE A O 1
ATOM 1732 N N . LYS A 1 221 ? 27.083 8.021 7.012 1.00 16.97 221 LYS A N 1
ATOM 1733 C CA . LYS A 1 221 ? 27.085 8.776 5.761 1.00 17.24 221 LYS A CA 1
ATOM 1734 C C . LYS A 1 221 ? 27.673 8.092 4.523 1.00 17.25 221 LYS A C 1
ATOM 1735 O O . LYS A 1 221 ? 27.203 8.323 3.415 1.00 16.13 221 LYS A O 1
ATOM 1741 N N . ASP A 1 222 ? 28.690 7.257 4.699 1.00 15.87 222 ASP A N 1
ATOM 1742 C CA . ASP A 1 222 ? 29.311 6.582 3.560 1.00 17.55 222 ASP A CA 1
ATOM 1743 C C . ASP A 1 222 ? 28.921 5.110 3.415 1.00 18.35 222 ASP A C 1
ATOM 1744 O O . ASP A 1 222 ? 29.418 4.417 2.528 1.00 18.13 222 ASP A O 1
ATOM 1749 N N . TRP A 1 223 ? 28.030 4.634 4.275 1.00 16.53 223 TRP A N 1
ATOM 1750 C CA . TRP A 1 223 ? 27.630 3.234 4.248 1.00 17.88 223 TRP A CA 1
ATOM 1751 C C . TRP A 1 223 ? 26.970 2.821 2.936 1.00 16.54 223 TRP A C 1
ATOM 1752 O O . TRP A 1 223 ? 26.088 3.518 2.428 1.00 14.23 223 TRP A O 1
ATOM 1763 N N . ASP A 1 224 ? 27.400 1.679 2.401 1.00 14.70 224 ASP A N 1
ATOM 1764 C CA . ASP A 1 224 ? 26.871 1.172 1.138 1.00 15.61 224 ASP A CA 1
ATOM 1765 C C . ASP A 1 224 ? 27.165 -0.311 0.925 1.00 14.84 224 ASP A C 1
ATOM 1766 O O . ASP A 1 224 ? 28.320 -0.699 0.739 1.00 16.10 224 ASP A O 1
ATOM 1771 N N . ILE A 1 225 ? 26.122 -1.135 0.937 1.00 12.23 225 ILE A N 1
ATOM 1772 C CA . ILE A 1 225 ? 26.297 -2.571 0.723 1.00 13.48 225 ILE A CA 1
ATOM 1773 C C . ILE A 1 225 ? 25.581 -3.035 -0.534 1.00 12.57 225 ILE A C 1
ATOM 1774 O O . ILE A 1 225 ? 25.196 -4.198 -0.646 1.00 12.66 225 ILE A O 1
ATOM 1779 N N . THR A 1 226 ? 25.405 -2.118 -1.481 1.00 11.99 226 THR A N 1
AT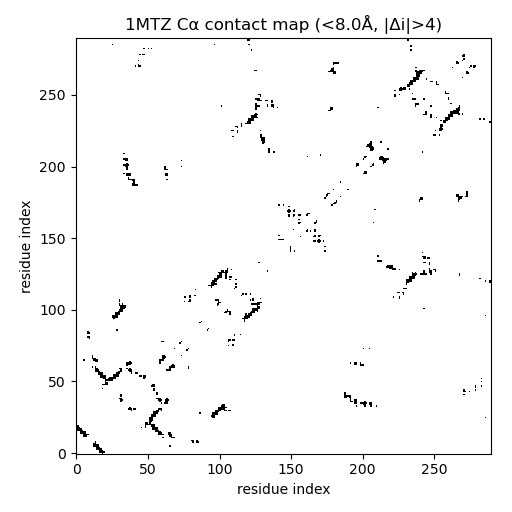OM 1780 C CA . THR A 1 226 ? 24.746 -2.449 -2.735 1.00 10.82 226 THR A CA 1
ATOM 1781 C C . THR A 1 226 ? 25.436 -3.633 -3.431 1.00 14.11 226 THR A C 1
ATOM 1782 O O . THR A 1 226 ? 24.775 -4.510 -3.992 1.00 12.09 226 THR A O 1
ATOM 1786 N N . ASP A 1 227 ? 26.763 -3.672 -3.372 1.00 14.22 227 ASP A N 1
ATOM 1787 C CA . ASP A 1 227 ? 27.505 -4.752 -4.016 1.00 17.63 227 ASP A CA 1
ATOM 1788 C C . ASP A 1 227 ? 27.457 -6.092 -3.270 1.00 18.17 227 ASP A C 1
ATOM 1789 O O . ASP A 1 227 ? 28.050 -7.088 -3.711 1.00 16.13 227 ASP A O 1
ATOM 1794 N N . LYS A 1 228 ? 26.752 -6.126 -2.146 1.00 14.21 228 LYS A N 1
ATOM 1795 C CA . LYS A 1 228 ? 26.659 -7.359 -1.384 1.00 14.18 228 LYS A CA 1
ATOM 1796 C C . LYS A 1 228 ? 25.258 -7.934 -1.307 1.00 12.35 228 LYS A C 1
ATOM 1797 O O . LYS A 1 228 ? 25.095 -9.127 -1.064 1.00 8.88 228 LYS A O 1
ATOM 1803 N N . ILE A 1 229 ? 24.239 -7.106 -1.524 1.00 9.20 229 ILE A N 1
ATOM 1804 C CA . ILE A 1 229 ? 22.876 -7.626 -1.404 1.00 8.37 229 ILE A CA 1
ATOM 1805 C C . ILE A 1 229 ? 22.414 -8.623 -2.456 1.00 8.23 229 ILE A C 1
ATOM 1806 O O . ILE A 1 229 ? 21.380 -9.272 -2.260 1.00 8.50 229 ILE A O 1
ATOM 1811 N N . SER A 1 230 ? 23.156 -8.760 -3.561 1.00 9.27 230 SER A N 1
ATOM 1812 C CA . SER A 1 230 ? 22.783 -9.743 -4.575 1.00 9.75 230 SER A CA 1
ATOM 1813 C C . SER A 1 230 ? 22.828 -11.135 -3.951 1.00 8.88 230 SER A C 1
ATOM 1814 O O . SER A 1 230 ? 22.193 -12.067 -4.437 1.00 7.89 230 SER A O 1
ATOM 1817 N N . ALA A 1 231 ? 23.586 -11.277 -2.866 1.00 10.62 231 ALA A N 1
ATOM 1818 C CA . ALA A 1 231 ? 23.713 -12.565 -2.179 1.00 9.02 231 ALA A CA 1
ATOM 1819 C C . ALA A 1 231 ? 22.402 -13.012 -1.507 1.00 11.34 231 ALA A C 1
ATOM 1820 O O . ALA A 1 231 ? 22.235 -14.184 -1.179 1.00 10.89 231 ALA A O 1
ATOM 1822 N N . ILE A 1 232 ? 21.480 -12.079 -1.294 1.00 9.09 232 ILE A N 1
ATOM 1823 C CA . ILE A 1 232 ? 20.208 -12.418 -0.670 1.00 8.09 232 ILE A CA 1
ATOM 1824 C C . ILE A 1 232 ? 19.366 -13.193 -1.676 1.00 8.16 232 ILE A C 1
ATOM 1825 O O . ILE A 1 232 ? 19.055 -12.679 -2.753 1.00 9.56 232 ILE A O 1
ATOM 1830 N N . LYS A 1 233 ? 18.993 -14.424 -1.327 1.00 9.83 233 LYS A N 1
ATOM 1831 C CA . LYS A 1 233 ? 18.206 -15.259 -2.238 1.00 13.40 233 LYS A CA 1
ATOM 1832 C C . LYS A 1 233 ? 16.853 -15.710 -1.703 1.00 14.58 233 LYS A C 1
ATOM 1833 O O . LYS A 1 233 ? 16.219 -16.588 -2.282 1.00 22.34 233 LYS A O 1
ATOM 1839 N N . ILE A 1 234 ? 16.397 -15.105 -0.617 1.00 10.61 234 ILE A N 1
ATOM 1840 C CA . ILE A 1 234 ? 15.102 -15.475 -0.044 1.00 8.28 234 ILE A CA 1
ATOM 1841 C C . ILE A 1 234 ? 14.034 -14.528 -0.597 1.00 8.60 234 ILE A C 1
ATOM 1842 O O . ILE A 1 234 ? 14.363 -13.472 -1.127 1.00 8.12 234 ILE A O 1
ATOM 1847 N N . PRO A 1 235 ? 12.747 -14.909 -0.502 1.00 7.56 235 PRO A N 1
ATOM 1848 C CA . PRO A 1 235 ? 11.630 -14.085 -0.974 1.00 8.21 235 PRO A CA 1
ATOM 1849 C C . PRO A 1 235 ? 11.776 -12.693 -0.346 1.00 7.16 235 PRO A C 1
ATOM 1850 O O . PRO A 1 235 ? 11.970 -12.563 0.864 1.00 7.60 235 PRO A O 1
ATOM 1854 N N . THR A 1 236 ? 11.674 -11.656 -1.165 1.00 7.88 236 THR A N 1
ATOM 1855 C CA . THR A 1 236 ? 11.841 -10.291 -0.667 1.00 5.32 236 THR A CA 1
ATOM 1856 C C . THR A 1 236 ? 10.783 -9.331 -1.206 1.00 7.48 236 THR A C 1
ATOM 1857 O O . THR A 1 236 ? 10.550 -9.263 -2.412 1.00 8.25 236 THR A O 1
ATOM 1861 N N . LEU A 1 237 ? 10.156 -8.588 -0.301 1.00 6.89 237 LEU A N 1
ATOM 1862 C CA . LEU A 1 237 ? 9.131 -7.624 -0.662 1.00 6.80 237 LEU A CA 1
ATOM 1863 C C . LEU A 1 237 ? 9.706 -6.241 -0.389 1.00 7.04 237 LEU A C 1
ATOM 1864 O O . LEU A 1 237 ? 10.187 -5.967 0.707 1.00 7.24 237 LEU A O 1
ATOM 1869 N N . ILE A 1 238 ? 9.675 -5.375 -1.392 1.00 5.94 238 ILE A N 1
ATOM 1870 C CA . ILE A 1 238 ? 10.206 -4.033 -1.217 1.00 7.16 238 ILE A CA 1
ATOM 1871 C C . ILE A 1 238 ? 9.095 -3.037 -1.434 1.00 6.19 238 ILE A C 1
ATOM 1872 O O . ILE A 1 238 ? 8.433 -3.086 -2.462 1.00 6.24 238 ILE A O 1
ATOM 1877 N N . THR A 1 239 ? 8.873 -2.148 -0.466 1.00 5.91 239 THR A N 1
ATOM 1878 C CA . THR A 1 239 ? 7.831 -1.143 -0.618 1.00 6.47 239 THR A CA 1
ATOM 1879 C C . THR A 1 239 ? 8.456 0.243 -0.479 1.00 6.49 239 THR A C 1
ATOM 1880 O O . THR A 1 239 ? 9.502 0.417 0.153 1.00 7.00 239 THR A O 1
ATOM 1884 N N . VAL A 1 240 ? 7.824 1.227 -1.098 1.00 6.50 240 VAL A N 1
ATOM 1885 C CA . VAL A 1 240 ? 8.323 2.593 -1.029 1.00 6.75 240 VAL A CA 1
ATOM 1886 C C . VAL A 1 240 ? 7.182 3.514 -1.419 1.00 5.98 240 VAL A C 1
ATOM 1887 O O . VAL A 1 240 ? 6.341 3.147 -2.224 1.00 5.44 240 VAL A O 1
ATOM 1891 N N . GLY A 1 241 ? 7.142 4.700 -0.828 1.00 7.92 241 GLY A N 1
ATOM 1892 C CA . GLY A 1 241 ? 6.094 5.630 -1.176 1.00 7.30 241 GLY A CA 1
ATOM 1893 C C . GLY A 1 241 ? 6.494 6.476 -2.371 1.00 7.86 241 GLY A C 1
ATOM 1894 O O . GLY A 1 241 ? 7.675 6.716 -2.612 1.00 7.62 241 GLY A O 1
ATOM 1895 N N . GLU A 1 242 ? 5.505 6.912 -3.138 1.00 8.09 242 GLU A N 1
ATOM 1896 C CA . GLU A 1 242 ? 5.765 7.773 -4.277 1.00 9.89 242 GLU A CA 1
ATOM 1897 C C . GLU A 1 242 ? 6.605 8.975 -3.796 1.00 11.07 242 GLU A C 1
ATOM 1898 O O . GLU A 1 242 ? 7.616 9.343 -4.406 1.00 9.52 242 GLU A O 1
ATOM 1904 N N . TYR A 1 243 ? 6.183 9.570 -2.686 1.00 10.48 243 TYR A N 1
ATOM 1905 C CA . TYR A 1 243 ? 6.858 10.743 -2.132 1.00 11.04 243 TYR A CA 1
ATOM 1906 C C . TYR A 1 243 ? 7.774 10.399 -0.957 1.00 9.98 243 TYR A C 1
ATOM 1907 O O . TYR A 1 243 ? 8.089 11.264 -0.136 1.00 8.74 243 TYR A O 1
ATOM 1916 N N . ASP A 1 244 ? 8.199 9.140 -0.884 1.00 7.96 244 ASP A N 1
ATOM 1917 C CA . ASP A 1 244 ? 9.072 8.667 0.196 1.00 8.00 244 ASP A CA 1
ATOM 1918 C C . ASP A 1 244 ? 10.341 9.517 0.261 1.00 5.81 244 ASP A C 1
ATOM 1919 O O . ASP A 1 244 ? 10.894 9.874 -0.771 1.00 9.47 244 ASP A O 1
ATOM 1924 N N . GLU A 1 245 ? 10.797 9.855 1.465 1.00 8.67 245 GLU A N 1
ATOM 1925 C CA . GLU A 1 245 ? 12.041 10.629 1.619 1.00 7.45 245 GLU A CA 1
ATOM 1926 C C . GLU A 1 245 ? 13.188 9.741 1.120 1.00 7.37 245 GLU A C 1
ATOM 1927 O O . GLU A 1 245 ? 14.234 10.227 0.720 1.00 8.94 245 GLU A O 1
ATOM 1933 N N . VAL A 1 246 ? 12.990 8.430 1.188 1.00 6.43 246 VAL A N 1
ATOM 1934 C CA . VAL A 1 246 ? 13.974 7.477 0.659 1.00 8.06 246 VAL A CA 1
ATOM 1935 C C . VAL A 1 246 ? 13.245 7.049 -0.626 1.00 8.67 246 VAL A C 1
ATOM 1936 O O . VAL A 1 246 ? 12.411 6.134 -0.623 1.00 8.16 246 VAL A O 1
ATOM 1940 N N . THR A 1 247 ? 13.569 7.749 -1.709 1.00 9.01 247 THR A N 1
ATOM 1941 C CA . THR A 1 247 ? 12.903 7.615 -3.002 1.00 8.73 247 THR A CA 1
ATOM 1942 C C . THR A 1 247 ? 12.804 6.270 -3.708 1.00 7.69 247 THR A C 1
ATOM 1943 O O . THR A 1 247 ? 13.583 5.350 -3.457 1.00 6.27 247 THR A O 1
ATOM 1947 N N . PRO A 1 248 ? 11.805 6.135 -4.596 1.00 7.88 248 PRO A N 1
ATOM 1948 C CA . PRO A 1 248 ? 11.684 4.857 -5.293 1.00 8.18 248 PRO A CA 1
ATOM 1949 C C . PRO A 1 248 ? 12.938 4.461 -6.057 1.00 8.65 248 PRO A C 1
ATOM 1950 O O . PRO A 1 248 ? 13.182 3.281 -6.261 1.00 9.68 248 PRO A O 1
ATOM 1954 N N . ASN A 1 249 ? 13.738 5.442 -6.472 1.00 9.53 249 ASN A N 1
ATOM 1955 C CA . ASN A 1 249 ? 14.969 5.128 -7.187 1.00 7.11 249 ASN A CA 1
ATOM 1956 C C . ASN A 1 249 ? 15.910 4.356 -6.259 1.00 8.77 249 ASN A C 1
ATOM 1957 O O . ASN A 1 249 ? 16.628 3.442 -6.690 1.00 9.67 249 ASN A O 1
ATOM 1962 N N . VAL A 1 250 ? 15.931 4.750 -4.987 1.00 9.35 250 VAL A N 1
ATOM 1963 C CA . VAL A 1 250 ? 16.762 4.064 -3.997 1.00 7.75 250 VAL A CA 1
ATOM 1964 C C . VAL A 1 250 ? 16.232 2.640 -3.870 1.00 7.09 250 VAL A C 1
ATOM 1965 O O . VAL A 1 250 ? 17.006 1.681 -3.827 1.00 4.46 250 VAL A O 1
ATOM 1969 N N . ALA A 1 251 ? 14.908 2.499 -3.837 1.00 6.98 251 ALA A N 1
ATOM 1970 C CA . ALA A 1 251 ? 14.290 1.169 -3.714 1.00 9.59 251 ALA A CA 1
ATOM 1971 C C . ALA A 1 251 ? 14.569 0.312 -4.957 1.00 9.53 251 ALA A C 1
ATOM 1972 O O . ALA A 1 251 ? 14.761 -0.910 -4.863 1.00 9.50 251 ALA A O 1
ATOM 1974 N N . ARG A 1 252 ? 14.584 0.966 -6.117 1.00 7.65 252 ARG A N 1
ATOM 1975 C CA . ARG A 1 252 ? 14.834 0.300 -7.392 1.00 8.33 252 ARG A CA 1
ATOM 1976 C C . ARG A 1 252 ? 16.168 -0.421 -7.394 1.00 8.43 252 ARG A C 1
ATOM 1977 O O . ARG A 1 252 ? 16.291 -1.521 -7.922 1.00 10.36 252 ARG A O 1
ATOM 1985 N N . VAL A 1 253 ? 17.175 0.226 -6.823 1.00 7.70 253 VAL A N 1
ATOM 1986 C CA . VAL A 1 253 ? 18.502 -0.357 -6.769 1.00 8.06 253 VAL A CA 1
ATOM 1987 C C . VAL A 1 253 ? 18.484 -1.668 -5.965 1.00 9.82 253 VAL A C 1
ATOM 1988 O O . VAL A 1 253 ? 19.130 -2.654 -6.347 1.00 11.09 253 VAL A O 1
ATOM 1992 N N . ILE A 1 254 ? 17.733 -1.698 -4.870 1.00 5.74 254 ILE A N 1
ATOM 1993 C CA . ILE A 1 254 ? 17.645 -2.910 -4.060 1.00 6.29 254 ILE A CA 1
ATOM 1994 C C . ILE A 1 254 ? 16.965 -3.986 -4.897 1.00 9.29 254 ILE A C 1
ATOM 1995 O O . ILE A 1 254 ? 17.450 -5.106 -4.982 1.00 10.11 254 ILE A O 1
ATOM 2000 N N . HIS A 1 255 ? 15.835 -3.630 -5.501 1.00 9.47 255 HIS A N 1
ATOM 2001 C CA . HIS A 1 255 ? 15.040 -4.543 -6.319 1.00 9.08 255 HIS A CA 1
ATOM 2002 C C . HIS A 1 255 ? 15.839 -5.218 -7.435 1.00 10.06 255 HIS A C 1
ATOM 2003 O O . HIS A 1 255 ? 15.693 -6.413 -7.676 1.00 9.87 255 HIS A O 1
ATOM 2010 N N . GLU A 1 256 ? 16.673 -4.452 -8.128 1.00 10.76 256 GLU A N 1
ATOM 2011 C CA . GLU A 1 256 ? 17.463 -5.019 -9.208 1.00 12.96 256 GLU A CA 1
ATOM 2012 C C . GLU A 1 256 ? 18.540 -5.981 -8.724 1.00 12.81 256 GLU A C 1
ATOM 2013 O O . GLU A 1 256 ? 18.900 -6.927 -9.427 1.00 14.55 256 GLU A O 1
ATOM 2019 N N . LYS A 1 257 ? 19.066 -5.744 -7.533 1.00 11.02 257 LYS A N 1
ATOM 2020 C CA . LYS A 1 257 ? 20.099 -6.620 -7.001 1.00 11.13 257 LYS A CA 1
ATOM 2021 C C . LYS A 1 257 ? 19.534 -7.911 -6.422 1.00 11.03 257 LYS A C 1
ATOM 2022 O O . LYS A 1 257 ? 20.176 -8.955 -6.492 1.00 9.91 257 LYS A O 1
ATOM 2028 N N . ILE A 1 258 ? 18.332 -7.857 -5.856 1.00 9.34 258 ILE A N 1
ATOM 2029 C CA . ILE A 1 258 ? 17.768 -9.064 -5.260 1.00 9.42 258 ILE A CA 1
ATOM 2030 C C . ILE A 1 258 ? 16.838 -9.805 -6.207 1.00 8.82 258 ILE A C 1
ATOM 2031 O O . ILE A 1 258 ? 15.703 -9.397 -6.441 1.00 7.54 258 ILE A O 1
ATOM 2036 N N . ALA A 1 259 ? 17.329 -10.919 -6.732 1.00 10.76 259 ALA A N 1
ATOM 2037 C CA . ALA A 1 259 ? 16.573 -11.731 -7.676 1.00 10.33 259 ALA A CA 1
ATOM 2038 C C . ALA A 1 259 ? 15.217 -12.150 -7.122 1.00 11.44 259 ALA A C 1
ATOM 2039 O O . ALA A 1 259 ? 15.110 -12.537 -5.960 1.00 11.87 259 ALA A O 1
ATOM 2041 N N . GLY A 1 260 ? 14.188 -12.060 -7.959 1.00 10.90 260 GLY A N 1
ATOM 2042 C CA . GLY A 1 260 ? 12.851 -12.451 -7.552 1.00 10.35 260 GLY A CA 1
ATOM 2043 C C . GLY A 1 260 ? 12.151 -11.518 -6.588 1.00 9.53 260 GLY A C 1
ATOM 2044 O O . GLY A 1 260 ? 11.015 -11.774 -6.179 1.00 7.64 260 GLY A O 1
ATOM 2045 N N . SER A 1 261 ? 12.820 -10.442 -6.197 1.00 7.49 261 SER A N 1
ATOM 2046 C CA . SER A 1 261 ? 12.202 -9.506 -5.269 1.00 9.52 261 SER A CA 1
ATOM 2047 C C . SER A 1 261 ? 11.016 -8.839 -5.958 1.00 10.15 261 SER A C 1
ATOM 2048 O O . SER A 1 261 ? 10.948 -8.791 -7.184 1.00 11.39 261 SER A O 1
ATOM 2051 N N . GLU A 1 262 ? 10.075 -8.346 -5.161 1.00 9.54 262 GLU A N 1
ATOM 2052 C CA . GLU A 1 262 ? 8.885 -7.682 -5.683 1.00 11.59 262 GLU A CA 1
ATOM 2053 C C . GLU A 1 262 ? 8.954 -6.265 -5.168 1.00 9.81 262 GLU A C 1
ATOM 2054 O O . GLU A 1 262 ? 9.268 -6.053 -4.002 1.00 12.37 262 GLU A O 1
ATOM 2060 N N . LEU A 1 263 ? 8.659 -5.302 -6.037 1.00 8.47 263 LEU A N 1
ATOM 2061 C CA . LEU A 1 263 ? 8.718 -3.892 -5.685 1.00 8.43 263 LEU A CA 1
ATOM 2062 C C . LEU A 1 263 ? 7.355 -3.238 -5.817 1.00 9.40 263 LEU A C 1
ATOM 2063 O O . LEU A 1 263 ? 6.689 -3.383 -6.839 1.00 9.35 263 LEU A O 1
ATOM 2068 N N . HIS A 1 264 ? 6.943 -2.508 -4.786 1.00 7.84 264 HIS A N 1
ATOM 2069 C CA . HIS A 1 264 ? 5.646 -1.841 -4.811 1.00 9.74 264 HIS A CA 1
ATOM 2070 C C . HIS A 1 264 ? 5.787 -0.378 -4.431 1.00 10.59 264 HIS A C 1
ATOM 2071 O O . HIS A 1 264 ? 6.284 -0.062 -3.345 1.00 9.07 264 HIS A O 1
ATOM 2078 N N . VAL A 1 265 ? 5.376 0.513 -5.336 1.00 9.62 265 VAL A N 1
ATOM 2079 C CA . VAL A 1 265 ? 5.424 1.946 -5.053 1.00 10.91 265 VAL A CA 1
ATOM 2080 C C . VAL A 1 265 ? 4.006 2.403 -4.720 1.00 12.83 265 VAL A C 1
ATOM 2081 O O . VAL A 1 265 ? 3.124 2.374 -5.589 1.00 13.16 265 VAL A O 1
ATOM 2085 N N . PHE A 1 266 ? 3.789 2.807 -3.466 1.00 12.65 266 PHE A N 1
ATOM 2086 C CA . PHE A 1 266 ? 2.478 3.270 -3.002 1.00 13.19 266 PHE A CA 1
ATOM 2087 C C . PHE A 1 266 ? 2.226 4.716 -3.436 1.00 11.89 266 PHE A C 1
ATOM 2088 O O . PHE A 1 266 ? 2.816 5.645 -2.885 1.00 9.42 266 PHE A O 1
ATOM 2096 N N . ARG A 1 267 ? 1.352 4.904 -4.424 1.00 12.02 267 ARG A N 1
ATOM 2097 C CA . ARG A 1 267 ? 1.049 6.246 -4.909 1.00 11.89 267 ARG A CA 1
ATOM 2098 C C . ARG A 1 267 ? 0.434 7.072 -3.790 1.00 10.41 267 ARG A C 1
ATOM 2099 O O . ARG A 1 267 ? -0.231 6.533 -2.899 1.00 12.25 267 ARG A O 1
ATOM 2107 N N . ASP A 1 268 ? 0.666 8.381 -3.847 1.00 10.71 268 ASP A N 1
ATOM 2108 C CA . ASP A 1 268 ? 0.116 9.337 -2.879 1.00 13.28 268 ASP A CA 1
ATOM 2109 C C . ASP A 1 268 ? 0.668 9.201 -1.464 1.00 13.18 268 ASP A C 1
ATOM 2110 O O . ASP A 1 268 ? 0.373 10.035 -0.612 1.00 15.34 268 ASP A O 1
ATOM 2115 N N . CYS A 1 269 ? 1.476 8.171 -1.217 1.00 11.63 269 CYS A N 1
ATOM 2116 C CA . CYS A 1 269 ? 2.060 7.951 0.106 1.00 12.84 269 CYS A CA 1
ATOM 2117 C C . CYS A 1 269 ? 3.528 8.383 0.183 1.00 12.47 269 CYS A C 1
ATOM 2118 O O . CYS A 1 269 ? 4.170 8.638 -0.835 1.00 14.44 269 CYS A O 1
ATOM 2121 N N . SER A 1 270 ? 4.066 8.451 1.394 1.00 11.33 270 SER A N 1
ATOM 2122 C CA . SER A 1 270 ? 5.463 8.820 1.551 1.00 9.34 270 SER A CA 1
ATOM 2123 C C . SER A 1 270 ? 6.195 7.740 2.342 1.00 8.84 270 SER A C 1
ATOM 2124 O O . SER A 1 270 ? 6.017 6.555 2.089 1.00 10.75 270 SER A O 1
ATOM 2127 N N . HIS A 1 271 ? 6.996 8.140 3.313 1.00 10.26 271 HIS A N 1
ATOM 2128 C CA . HIS A 1 271 ? 7.776 7.177 4.083 1.00 10.38 271 HIS A CA 1
ATOM 2129 C C . HIS A 1 271 ? 7.003 6.283 5.060 1.00 11.89 271 HIS A C 1
ATOM 2130 O O . HIS A 1 271 ? 7.180 5.058 5.060 1.00 10.14 271 HIS A O 1
ATOM 2137 N N . LEU A 1 272 ? 6.166 6.882 5.903 1.00 10.97 272 LEU A N 1
ATOM 2138 C CA . LEU A 1 272 ? 5.403 6.094 6.870 1.00 12.75 272 LEU A CA 1
ATOM 2139 C C . LEU A 1 272 ? 4.115 5.577 6.248 1.00 12.79 272 LEU A C 1
ATOM 2140 O O . LEU A 1 272 ? 3.009 5.898 6.686 1.00 12.54 272 LEU A O 1
ATOM 2145 N N . THR A 1 273 ? 4.275 4.763 5.214 1.00 11.62 273 THR A N 1
ATOM 2146 C CA . THR A 1 273 ? 3.147 4.191 4.507 1.00 12.37 273 THR A CA 1
ATOM 2147 C C . THR A 1 273 ? 2.245 3.387 5.449 1.00 15.07 273 THR A C 1
ATOM 2148 O O . THR A 1 273 ? 1.051 3.239 5.189 1.00 15.45 273 THR A O 1
ATOM 2152 N N . MET A 1 274 ? 2.803 2.883 6.552 1.00 14.07 274 MET A N 1
ATOM 2153 C CA . MET A 1 274 ? 1.999 2.098 7.480 1.00 15.06 274 MET A CA 1
ATOM 2154 C C . MET A 1 274 ? 0.975 2.927 8.251 1.00 15.69 274 MET A C 1
ATOM 2155 O O . MET A 1 274 ? 0.151 2.381 8.982 1.00 15.94 274 MET A O 1
ATOM 2160 N N . TRP A 1 275 ? 1.019 4.245 8.081 1.00 15.43 275 TRP A N 1
ATOM 2161 C CA . TRP A 1 275 ? 0.062 5.123 8.745 1.00 14.84 275 TRP A CA 1
ATOM 2162 C C . TRP A 1 275 ? -0.816 5.815 7.703 1.00 16.59 275 TRP A C 1
ATOM 2163 O O . TRP A 1 275 ? -1.977 6.138 7.970 1.00 16.30 275 TRP A O 1
ATOM 2174 N N . GLU A 1 276 ? -0.257 6.039 6.516 1.00 14.87 276 GLU A N 1
ATOM 2175 C CA . GLU A 1 276 ? -0.984 6.711 5.429 1.00 15.24 276 GLU A CA 1
ATOM 2176 C C . GLU A 1 276 ? -1.964 5.759 4.741 1.00 15.14 276 GLU A C 1
ATOM 2177 O O . GLU A 1 276 ? -3.016 6.176 4.248 1.00 17.39 276 GLU A O 1
ATOM 2183 N N . ASP A 1 277 ? -1.608 4.482 4.710 1.00 13.80 277 ASP A N 1
ATOM 2184 C CA . ASP A 1 277 ? -2.455 3.457 4.114 1.00 15.25 277 ASP A CA 1
ATOM 2185 C C . ASP A 1 277 ? -2.254 2.216 4.964 1.00 14.97 277 ASP A C 1
ATOM 2186 O O . ASP A 1 277 ? -1.759 1.182 4.498 1.00 11.91 277 ASP A O 1
ATOM 2191 N N . ARG A 1 278 ? -2.632 2.350 6.231 1.00 13.05 278 ARG A N 1
ATOM 2192 C CA . ARG A 1 278 ? -2.505 1.285 7.211 1.00 14.31 278 ARG A CA 1
ATOM 2193 C C . ARG A 1 278 ? -3.079 -0.048 6.746 1.00 15.09 278 ARG A C 1
ATOM 2194 O O . ARG A 1 278 ? -2.394 -1.064 6.783 1.00 13.76 278 ARG A O 1
ATOM 2202 N N . GLU A 1 279 ? -4.332 -0.048 6.304 1.00 18.95 279 GLU A N 1
ATOM 2203 C CA . GLU A 1 279 ? -4.971 -1.282 5.859 1.00 19.61 279 GLU A CA 1
ATOM 2204 C C . GLU A 1 279 ? -4.284 -1.910 4.652 1.00 17.51 279 GLU A C 1
ATOM 2205 O O . GLU A 1 279 ? -3.984 -3.109 4.647 1.00 15.47 279 GLU A O 1
ATOM 2211 N N . GLY A 1 280 ? -4.035 -1.097 3.632 1.00 16.65 280 GLY A N 1
ATOM 2212 C CA . GLY A 1 280 ? -3.403 -1.600 2.423 1.00 15.67 280 GLY A CA 1
ATOM 2213 C C . GLY A 1 280 ? -2.014 -2.128 2.715 1.00 14.67 280 GLY A C 1
ATOM 2214 O O . GLY A 1 280 ? -1.621 -3.198 2.239 1.00 13.60 280 GLY A O 1
ATOM 2215 N N . TYR A 1 281 ? -1.262 -1.369 3.502 1.00 14.04 281 TYR A N 1
ATOM 2216 C CA . TYR A 1 281 ? 0.086 -1.777 3.857 1.00 11.99 281 TYR A CA 1
ATOM 2217 C C . TYR A 1 281 ? 0.090 -3.122 4.590 1.00 9.63 281 TYR A C 1
ATOM 2218 O O . TYR A 1 281 ? 0.770 -4.054 4.175 1.00 9.71 281 TYR A O 1
ATOM 2227 N N . ASN A 1 282 ? -0.668 -3.225 5.678 1.00 9.21 282 ASN A N 1
ATOM 2228 C CA . ASN A 1 282 ? -0.702 -4.463 6.435 1.00 10.56 282 ASN A CA 1
ATOM 2229 C C . ASN A 1 282 ? -1.219 -5.625 5.600 1.00 11.85 282 ASN A C 1
ATOM 2230 O O . ASN A 1 282 ? -0.793 -6.768 5.780 1.00 11.97 282 ASN A O 1
ATOM 2235 N N . LYS A 1 283 ? -2.130 -5.333 4.679 1.00 12.04 283 LYS A N 1
ATOM 2236 C CA . LYS A 1 283 ? -2.691 -6.375 3.828 1.00 13.19 283 LYS A CA 1
ATOM 2237 C C . LYS A 1 283 ? -1.642 -6.903 2.859 1.00 10.14 283 LYS A C 1
ATOM 2238 O O . LYS A 1 283 ? -1.567 -8.102 2.604 1.00 10.54 283 LYS A O 1
ATOM 2244 N N . LEU A 1 284 ? -0.829 -6.004 2.320 1.00 10.70 284 LEU A N 1
ATOM 2245 C CA . LEU A 1 284 ? 0.219 -6.396 1.383 1.00 9.50 284 LEU A CA 1
ATOM 2246 C C . LEU A 1 284 ? 1.263 -7.263 2.079 1.00 7.68 284 LEU A C 1
ATOM 2247 O O . LEU A 1 284 ? 1.673 -8.294 1.552 1.00 10.22 284 LEU A O 1
ATOM 2252 N N . LEU A 1 285 ? 1.684 -6.848 3.268 1.00 8.18 285 LEU A N 1
ATOM 2253 C CA . LEU A 1 285 ? 2.695 -7.601 4.003 1.00 7.52 285 LEU A CA 1
ATOM 2254 C C . LEU A 1 285 ? 2.171 -8.942 4.477 1.00 7.98 285 LEU A C 1
ATOM 2255 O O . LEU A 1 285 ? 2.880 -9.955 4.430 1.00 5.24 285 LEU A O 1
ATOM 2260 N N . SER A 1 286 ? 0.926 -8.963 4.935 1.00 9.34 286 SER A N 1
ATOM 2261 C CA . SER A 1 286 ? 0.374 -10.227 5.415 1.00 10.86 286 SE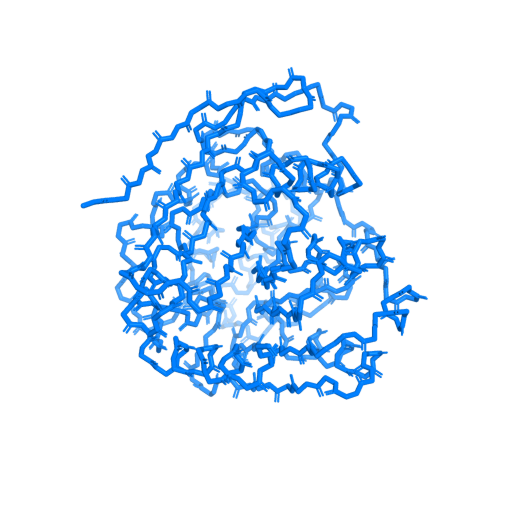R A CA 1
ATOM 2262 C C . SER A 1 286 ? 0.184 -11.195 4.235 1.00 9.28 286 SER A C 1
ATOM 2263 O O . SER A 1 286 ? 0.389 -12.407 4.373 1.00 9.83 286 SER A O 1
ATOM 2266 N N . ASP A 1 287 ? -0.168 -10.669 3.067 1.00 9.45 287 ASP A N 1
ATOM 2267 C CA . ASP A 1 287 ? -0.324 -11.536 1.899 1.00 11.80 287 ASP A CA 1
ATOM 2268 C C . ASP A 1 287 ? 1.030 -12.164 1.546 1.00 10.81 287 ASP A C 1
ATOM 2269 O O . ASP A 1 287 ? 1.135 -13.366 1.257 1.00 10.52 287 ASP A O 1
ATOM 2274 N N . PHE A 1 288 ? 2.071 -11.339 1.579 1.00 9.01 288 PHE A N 1
ATOM 2275 C CA . PHE A 1 288 ? 3.430 -11.796 1.275 1.00 8.97 288 PHE A CA 1
ATOM 2276 C C . PHE A 1 288 ? 3.873 -12.882 2.258 1.00 7.60 288 PHE A C 1
ATOM 2277 O O . PHE A 1 288 ? 4.427 -13.911 1.864 1.00 9.87 288 PHE A O 1
ATOM 2285 N N . ILE A 1 289 ? 3.611 -12.653 3.536 1.00 5.18 289 ILE A N 1
ATOM 2286 C CA . ILE A 1 289 ? 3.998 -13.599 4.561 1.00 8.71 289 ILE A CA 1
ATOM 2287 C C . ILE A 1 289 ? 3.237 -14.913 4.444 1.00 10.74 289 ILE A C 1
ATOM 2288 O O . ILE A 1 289 ? 3.840 -15.985 4.458 1.00 10.62 289 ILE A O 1
ATOM 2293 N N . LEU A 1 290 ? 1.921 -14.832 4.294 1.00 10.67 290 LEU A N 1
ATOM 2294 C CA . LEU A 1 290 ? 1.098 -16.034 4.199 1.00 11.67 290 LEU A CA 1
ATOM 2295 C C . LEU A 1 290 ? 1.364 -16.867 2.948 1.00 11.47 290 LEU A C 1
ATOM 2296 O O . LEU A 1 290 ? 0.913 -18.007 2.856 1.00 15.74 290 LEU A O 1
ATOM 2301 N N . LYS A 1 291 ? 2.109 -16.309 1.997 1.00 12.72 291 LYS A N 1
ATOM 2302 C CA . LYS A 1 291 ? 2.439 -17.027 0.761 1.00 13.54 291 LYS A CA 1
ATOM 2303 C C . LYS A 1 291 ? 3.811 -17.699 0.812 1.00 13.86 291 LYS A C 1
ATOM 2304 O O . LYS A 1 291 ? 4.190 -18.417 -0.115 1.00 13.94 291 LYS A O 1
ATOM 2310 N N . HIS A 1 292 ? 4.548 -17.473 1.893 1.00 12.62 292 HIS A N 1
ATOM 2311 C CA . HIS A 1 292 ? 5.885 -18.036 2.018 1.00 13.61 292 HIS A CA 1
ATOM 2312 C C . HIS A 1 292 ? 6.128 -18.731 3.349 1.00 15.80 292 HIS A C 1
ATOM 2313 O O . HIS A 1 292 ? 7.248 -18.721 3.880 1.00 14.02 292 HIS A O 1
ATOM 2320 N N . LEU A 1 293 ? 5.073 -19.341 3.884 1.00 16.32 293 LEU A N 1
ATOM 2321 C CA . LEU A 1 293 ? 5.160 -20.060 5.149 1.00 18.23 293 LEU A CA 1
ATOM 2322 C C . LEU A 1 293 ? 6.003 -21.323 4.970 1.00 19.73 293 LEU A C 1
ATOM 2323 O O . LEU A 1 293 ? 6.127 -21.788 3.813 1.00 21.66 293 LEU A O 1
#

Solvent-accessible surface area: 11784 Å² total; per-residue (Å²): 136,22,90,107,66,115,8,133,5,79,53,11,92,0,16,7,29,10,4,128,5,140,106,75,93,3,22,0,2,2,0,1,0,5,1,0,9,0,1,8,1,0,34,1,0,102,45,1,21,173,81,6,0,0,0,0,0,1,0,4,3,0,2,5,72,2,60,61,10,91,109,85,82,10,56,10,109,30,1,6,54,0,0,24,28,0,3,52,111,42,20,31,142,68,90,0,0,2,0,0,1,9,8,0,0,1,0,0,0,14,3,0,49,129,40,33,124,52,1,50,0,0,0,0,2,1,1,14,1,7,2,60,28,4,42,128,15,3,67,95,10,14,67,114,8,61,53,122,37,72,74,10,9,91,134,36,27,106,82,34,26,72,133,23,103,91,2,99,80,0,16,75,62,0,24,75,45,12,1,1,45,109,77,137,44,25,100,54,3,90,79,0,43,67,34,8,157,170,53,53,2,23,150,29,1,4,2,56,8,12,10,22,25,80,6,99,13,100,100,48,72,21,24,120,115,0,50,54,0,140,22,50,2,0,0,1,0,0,66,76,1,3,4,2,46,45,0,1,99,21,0,62,109,79,1,70,75,12,73,53,67,45,27,169,110,11,0,4,2,2,0,35,32,52,84,134,26,0,11,153,41,0,9,63,6,0,70,144,59,107

Secondary structure (DSSP, 8-state):
--EEEEEEETTEEEEEEEE--SS-SEEEEEE--TTT--SGGGGGGGGGGGGTEEEEEEPPTTSTTSPP--GGG-SHHHHHHHHHHHHHHHHTT--EEEEEETHHHHHHHHHHHHHGGGEEEEEEES--SBHHHHHHHHHHHHHTS-HHHHHHHHHHHHHT-TT-HHHHHHHHHHHHHHTS-SSPPPHHHHHHHHHHHHSSHIIIII-SBTTB--STTTT-B-TTTGGG--S-EEEEEETT-SS-HHHHHHHHHHSTT-EEEEETT--S-HHHHSHHHHHHHHHHHHHT--

B-factor: mean 17.29, std 8.36, range [2.76, 60.97]

InterPro domains:
  IPR000073 Alpha/beta hydrolase fold-1 [PF00561] (34-277)
  IPR000073 Alpha/beta hydrolase fold-1 [PR00111] (55-70)
  IPR000073 Alpha/beta hydrolase fold-1 [PR00111] (101-114)
  IPR000073 Alpha/beta hydrolase fold-1 [PR00111] (115-128)
  IPR002410 Peptidase S33 [PR00793] (31-39)
  IPR002410 Peptidase S33 [PR00793] (58-69)
  IPR002410 Peptidase S33 [PR00793] (101-115)
  IPR005945 Proline-specific peptidase [PIRSF005539] (2-292)
  IPR005945 Proline-specific peptidase [TIGR01250] (4-289)
  IPR029058 Alpha/Beta hydrolase fold [G3DSA:3.40.50.1820] (1-293)
  IPR029058 Alpha/Beta hydrolase fold [SSF53474] (8-289)
  IPR050266 AB hydrolase superfamily [PTHR43798] (23-291)

Foldseek 3Di:
DWDWDWDQFPHWTKIKTKAAAPAQPAEEEEFEAQVAFAQLLVVLLSVCSPVNYIYMGIAFAQHDPIHHDPVVCLDLVNRLSRVVRVCCVVPNQAAHEYEYAANGLCSQLVNLLPPVVSHLEYEYALYFQWLQLLLVLLLVVLVVPPCQLSVLCVVCVVVVVCVDPSPVVSQVVLCCQAVWHPDDDDPSNVRRVVRRVVTCSNCAQARSDDNDGPHPCNGGHDLVRSLSRAHEYEYEFECRESSHVVRSVSNVVSHPNYHYYYHYPGHRSCCRVPVPVVSVVVSVSVVVRD

Nearest PDB structures (foldseek):
  1mtz-assembly1_A  TM=1.003E+00  e=3.310E-66  Thermoplasma acidophilum
  1xrl-assembly1_A  TM=9.989E-01  e=1.186E-62  Thermoplasma acidophilum
  1xrp-assembly1_A  TM=9.975E-01  e=2.195E-62  Thermoplasma acidophilum
  1xrr-assembly1_A  TM=9.971E-01  e=7.067E-62  Thermoplasma acidophilum
  1xqx-assembly1_A  TM=9.973E-01  e=8.500E-62  Thermoplasma acidophilum

Radius of gyration: 17.8 Å; Cα contacts (8 Å, |Δi|>4): 642; chains: 1; bounding box: 38×51×38 Å

CATH classification: 3.40.50.1820

Organism: Th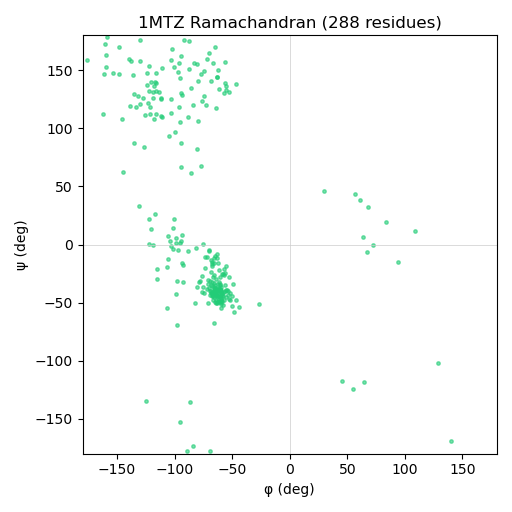ermoplasma acidophilum (strain ATCC 25905 / DSM 1728 / JCM 9062 / NBRC 15155 / AMRC-C165) (NCBI:txid273075)